Protein AF-A0A519YRJ9-F1 (afdb_monomer_lite)

Structure (mmCIF, N/CA/C/O backbone):
data_AF-A0A519YRJ9-F1
#
_entry.id   AF-A0A519YRJ9-F1
#
loop_
_atom_site.group_PDB
_atom_site.id
_atom_site.type_symbol
_atom_site.label_atom_id
_atom_site.label_alt_id
_atom_site.label_comp_id
_atom_site.label_asym_id
_atom_site.label_entity_id
_atom_site.label_seq_id
_atom_site.pdbx_PDB_ins_code
_atom_site.Cartn_x
_atom_site.Cartn_y
_atom_site.Cartn_z
_atom_site.occupancy
_atom_site.B_iso_or_equiv
_atom_site.auth_seq_id
_atom_site.auth_comp_id
_atom_site.auth_asym_id
_atom_site.auth_atom_id
_atom_site.pdbx_PDB_model_num
ATOM 1 N N . TYR A 1 1 ? -10.092 -14.214 -13.959 1.00 90.62 1 TYR A N 1
ATOM 2 C CA . TYR A 1 1 ? -10.518 -15.414 -13.212 1.00 90.62 1 TYR A CA 1
ATOM 3 C C . TYR A 1 1 ? -11.179 -14.971 -11.915 1.00 90.62 1 TYR A C 1
ATOM 5 O O . TYR A 1 1 ? -10.505 -14.400 -11.072 1.00 90.62 1 TYR A O 1
ATOM 13 N N . ALA A 1 2 ? -12.487 -15.178 -11.768 1.00 90.88 2 ALA A N 1
ATOM 14 C CA . ALA A 1 2 ? -13.254 -14.738 -10.599 1.00 90.88 2 ALA A CA 1
ATOM 15 C C . ALA A 1 2 ? -14.173 -15.881 -10.131 1.00 90.88 2 ALA A C 1
ATOM 17 O O . ALA A 1 2 ? -15.334 -15.942 -10.533 1.00 90.88 2 ALA A O 1
ATOM 18 N N . PRO A 1 3 ? -13.647 -16.862 -9.378 1.00 90.44 3 PRO A N 1
ATOM 19 C CA . PRO A 1 3 ? -14.440 -17.999 -8.931 1.00 90.44 3 PRO A CA 1
ATOM 20 C C . PRO A 1 3 ? -15.472 -17.560 -7.889 1.00 90.44 3 PRO A C 1
ATOM 22 O O . PRO A 1 3 ? -15.228 -16.639 -7.110 1.00 90.44 3 PRO A O 1
ATOM 25 N N . GLN A 1 4 ? -16.600 -18.272 -7.819 1.00 87.94 4 GLN A N 1
ATOM 26 C CA . GLN A 1 4 ? -17.520 -18.117 -6.694 1.00 87.94 4 GLN A CA 1
ATOM 27 C C . GLN A 1 4 ? -16.794 -18.429 -5.381 1.00 87.94 4 GLN A C 1
ATOM 29 O O . GLN A 1 4 ? -16.081 -19.435 -5.264 1.00 87.94 4 GLN A O 1
ATOM 34 N N . GLN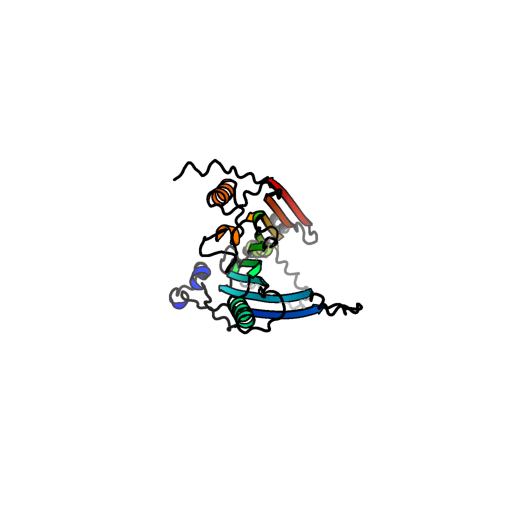 A 1 5 ? -16.974 -17.549 -4.400 1.00 85.50 5 GLN A N 1
ATOM 35 C CA . GLN A 1 5 ? -16.335 -17.662 -3.097 1.00 85.50 5 GLN A CA 1
ATOM 36 C C . GLN A 1 5 ? -16.894 -18.871 -2.352 1.00 85.50 5 GLN A C 1
ATOM 38 O O . GLN A 1 5 ? -18.107 -19.028 -2.218 1.00 85.50 5 GLN A O 1
ATOM 43 N N . ARG A 1 6 ? -16.006 -19.727 -1.840 1.00 86.25 6 ARG A N 1
ATOM 44 C CA . ARG A 1 6 ? -16.391 -20.870 -1.011 1.00 86.25 6 ARG A CA 1
ATOM 45 C C . ARG A 1 6 ? -15.603 -20.834 0.286 1.00 86.25 6 ARG A C 1
ATOM 47 O O . ARG A 1 6 ? -14.404 -21.097 0.298 1.00 86.25 6 ARG A O 1
ATOM 54 N N . PHE A 1 7 ? -16.303 -20.535 1.372 1.00 89.44 7 PHE A N 1
ATOM 55 C CA . PHE A 1 7 ? -15.742 -20.543 2.716 1.00 89.44 7 PHE A CA 1
ATOM 56 C C . PHE A 1 7 ? -15.845 -21.947 3.313 1.00 89.44 7 PHE A C 1
ATOM 58 O O . PHE A 1 7 ? -16.924 -22.540 3.337 1.00 89.44 7 PHE A O 1
ATOM 65 N N . ILE A 1 8 ? -14.721 -22.477 3.784 1.00 89.50 8 ILE A N 1
ATOM 66 C CA . ILE A 1 8 ? -14.645 -23.747 4.504 1.00 89.50 8 ILE A CA 1
ATOM 67 C C . ILE A 1 8 ? -14.646 -23.432 6.001 1.00 89.50 8 ILE A C 1
ATOM 69 O O . ILE A 1 8 ? -13.879 -22.583 6.451 1.00 89.50 8 ILE A O 1
ATOM 73 N N . GLU A 1 9 ? -15.504 -24.113 6.761 1.00 89.88 9 GLU A N 1
ATOM 74 C CA . GLU A 1 9 ? -15.657 -23.969 8.218 1.00 89.88 9 GLU A CA 1
ATOM 75 C C . GLU A 1 9 ? -15.175 -25.262 8.915 1.00 89.88 9 GLU A C 1
ATOM 77 O O . GLU A 1 9 ? -15.996 -26.102 9.290 1.00 89.88 9 GLU A O 1
ATOM 82 N N . PRO A 1 10 ? -13.852 -25.484 9.057 1.00 82.94 10 PRO A N 1
ATOM 83 C CA . PRO A 1 10 ? -13.303 -26.782 9.472 1.00 82.94 10 PRO A CA 1
ATOM 84 C C . PRO A 1 10 ? -13.668 -27.170 10.913 1.00 82.94 10 PRO A C 1
ATOM 86 O O . PRO A 1 10 ? -13.818 -28.348 11.226 1.00 82.94 10 PRO A O 1
ATOM 89 N N . LEU A 1 11 ? -13.845 -26.185 11.797 1.00 84.81 11 LEU A N 1
ATOM 90 C CA . LEU A 1 11 ? -14.057 -26.408 13.232 1.00 84.81 11 LEU A CA 1
ATOM 91 C C . LEU A 1 11 ? -15.532 -26.610 13.610 1.00 84.81 11 LEU A C 1
ATOM 93 O O . LEU A 1 11 ? -15.830 -27.039 14.727 1.00 84.81 11 LEU A O 1
ATOM 97 N N . LYS A 1 12 ? -16.459 -26.376 12.676 1.00 80.81 12 LYS A N 1
ATOM 98 C CA . LYS A 1 12 ? -17.904 -26.463 12.923 1.00 80.81 12 LYS A CA 1
ATOM 99 C C . LYS A 1 12 ? -18.391 -27.882 13.212 1.00 80.81 12 LYS A C 1
ATOM 101 O O . LYS A 1 12 ? -19.325 -28.053 13.986 1.00 80.81 12 LYS A O 1
ATOM 106 N N . GLY A 1 13 ? -17.756 -28.892 12.614 1.00 77.00 13 GLY A N 1
ATOM 107 C CA . GLY A 1 13 ? -18.059 -30.304 12.878 1.00 77.00 13 GLY A CA 1
ATOM 108 C C . GLY A 1 13 ? -17.406 -30.855 14.152 1.00 77.00 13 GLY A C 1
ATOM 109 O O . GLY A 1 13 ? -17.920 -31.803 14.742 1.00 77.00 13 GLY A O 1
ATOM 110 N N . LEU A 1 14 ? -16.295 -30.253 14.593 1.00 81.06 14 LEU A N 1
ATOM 111 C CA . LEU A 1 14 ? -15.503 -30.712 15.741 1.00 81.06 14 LEU A CA 1
ATOM 112 C C . LEU A 1 14 ? -16.020 -30.136 17.066 1.00 81.06 14 LEU A C 1
ATOM 114 O O . LEU A 1 14 ? -16.094 -30.841 18.071 1.00 81.06 14 LEU A O 1
ATOM 118 N N . ILE A 1 15 ? -16.431 -28.866 17.073 1.00 79.06 15 ILE A N 1
ATOM 119 C CA . ILE A 1 15 ? -16.939 -28.192 18.271 1.00 79.06 15 ILE A CA 1
ATOM 120 C C . ILE A 1 15 ? -18.470 -28.281 18.284 1.00 79.06 15 ILE A C 1
ATOM 122 O O . ILE A 1 15 ? -19.169 -27.421 17.752 1.00 79.06 15 ILE A O 1
ATOM 126 N N . LYS A 1 16 ? -19.002 -29.322 18.938 1.00 78.12 16 LYS A N 1
ATOM 127 C CA . LYS A 1 16 ? -20.456 -29.549 19.093 1.00 78.12 16 LYS A CA 1
ATOM 128 C C . LYS A 1 16 ? -21.137 -28.578 20.069 1.00 78.12 16 LYS A C 1
ATOM 130 O O . LYS A 1 16 ? -22.365 -28.503 20.113 1.00 78.12 16 LYS A O 1
ATOM 135 N N . SER A 1 17 ? -20.359 -27.844 20.867 1.00 77.50 17 SER A N 1
ATOM 136 C CA . SER A 1 17 ? -20.896 -26.894 21.842 1.00 77.50 17 SER A CA 1
ATOM 137 C C . SER A 1 17 ? -21.550 -25.697 21.147 1.00 77.50 17 SER A C 1
ATOM 139 O O . SER A 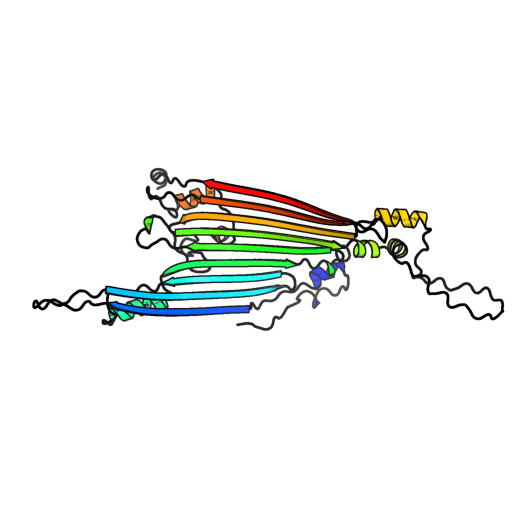1 17 ? -20.949 -25.021 20.306 1.00 77.50 17 SER A O 1
ATOM 141 N N . LYS A 1 18 ? -22.796 -25.404 21.535 1.00 79.06 18 LYS A N 1
ATOM 142 C CA . LYS A 1 18 ? -23.556 -24.235 21.067 1.00 79.06 18 LYS A CA 1
ATOM 143 C C . LYS A 1 18 ? -23.202 -22.945 21.819 1.00 79.06 18 LYS A C 1
ATOM 145 O O . LYS A 1 18 ? -23.786 -21.910 21.517 1.00 79.06 18 LYS A O 1
ATOM 150 N N . SER A 1 19 ? -22.252 -22.996 22.760 1.00 83.50 19 SER A N 1
ATOM 151 C CA . SER A 1 19 ? -21.870 -21.847 23.586 1.00 83.50 19 SER A CA 1
ATOM 152 C C . SER A 1 19 ? -21.474 -20.636 22.725 1.00 83.50 19 SER A C 1
ATOM 154 O O . SER A 1 19 ? -20.599 -20.774 21.863 1.00 83.50 19 SER A O 1
ATOM 156 N N . PRO A 1 20 ? -22.059 -19.446 22.967 1.00 78.62 20 PRO A N 1
ATOM 157 C CA . PRO A 1 20 ? -21.686 -18.212 22.276 1.00 78.62 20 PRO A CA 1
ATOM 158 C C . PRO A 1 20 ? -20.195 -17.868 22.405 1.00 78.62 20 PRO A C 1
ATOM 160 O O . PRO A 1 20 ? -19.598 -17.343 21.474 1.00 78.62 20 PRO A O 1
ATOM 163 N N . TRP A 1 21 ? -19.558 -18.243 23.518 1.00 78.88 21 TRP A N 1
ATOM 164 C CA . TRP A 1 21 ? -18.132 -18.001 23.771 1.00 78.88 21 TRP A CA 1
ATOM 165 C C . TRP A 1 21 ? -17.200 -18.764 22.828 1.00 78.88 21 TRP A C 1
ATOM 167 O O . TRP A 1 21 ? -16.088 -18.322 22.557 1.00 78.88 21 TRP A O 1
ATOM 177 N N . LEU A 1 22 ? -17.662 -19.896 22.297 1.00 83.00 22 LEU A N 1
ATOM 178 C CA . LEU A 1 22 ? -16.908 -20.702 21.340 1.00 83.00 22 LEU A CA 1
ATOM 179 C C . LEU A 1 22 ? -17.254 -20.352 19.888 1.00 83.00 22 LEU A C 1
ATOM 181 O O . LEU A 1 22 ? -16.650 -20.916 18.979 1.00 83.00 22 LEU A O 1
ATOM 185 N N . ALA A 1 23 ? -18.186 -19.422 19.644 1.00 82.06 23 ALA A N 1
ATOM 186 C CA . ALA A 1 23 ? -18.651 -19.089 18.298 1.00 82.06 23 ALA A CA 1
ATOM 187 C C . ALA A 1 23 ? -17.537 -18.512 17.410 1.00 82.06 23 ALA A C 1
ATOM 189 O O . ALA A 1 23 ? -17.495 -18.800 16.217 1.00 82.06 23 ALA A O 1
ATOM 190 N N . LEU A 1 24 ? -16.596 -17.745 17.973 1.00 82.44 24 LEU A N 1
ATOM 191 C CA . LEU A 1 24 ? -15.477 -17.185 17.205 1.00 82.44 24 LEU A CA 1
ATOM 192 C C . LEU A 1 24 ? -14.575 -18.284 16.628 1.00 82.44 24 LEU A C 1
ATOM 194 O O . LEU A 1 24 ? -14.228 -18.231 15.450 1.00 82.44 24 LEU A O 1
ATOM 198 N N . VAL A 1 25 ? -14.240 -19.285 17.445 1.00 83.75 25 VAL A N 1
ATOM 199 C CA . VAL A 1 25 ? -13.363 -20.398 17.054 1.00 83.75 25 VAL A CA 1
ATOM 200 C C . VAL A 1 25 ? -14.128 -21.425 16.217 1.00 83.75 25 VAL A C 1
ATOM 202 O O . VAL A 1 25 ? -13.660 -21.826 15.158 1.00 83.75 25 VAL A O 1
ATOM 205 N N . ARG A 1 26 ? -15.338 -21.813 16.637 1.00 83.50 26 ARG A N 1
ATOM 206 C CA . ARG A 1 26 ? -16.190 -22.775 15.916 1.00 83.50 26 ARG A CA 1
ATOM 207 C C . ARG A 1 26 ? -16.533 -22.298 14.508 1.00 83.50 26 ARG A C 1
ATOM 209 O O . ARG A 1 26 ? -16.473 -23.087 13.569 1.00 83.50 26 ARG A O 1
ATOM 216 N N . ASP A 1 27 ? -16.860 -21.016 14.364 1.00 84.31 27 ASP A N 1
ATOM 217 C CA . ASP A 1 27 ? -17.286 -20.420 13.096 1.00 84.31 27 ASP A CA 1
ATOM 218 C C . ASP A 1 27 ? -16.111 -19.727 12.375 1.00 84.31 27 ASP A C 1
ATOM 220 O O . ASP A 1 27 ? -16.310 -18.798 11.572 1.00 84.31 27 ASP A O 1
ATOM 224 N N . PHE A 1 28 ? -14.879 -20.149 12.689 1.00 89.00 28 PHE A N 1
ATOM 225 C CA . PHE A 1 28 ? -13.704 -19.819 11.901 1.00 89.00 28 PHE A CA 1
ATOM 226 C C . PHE A 1 28 ? -13.911 -20.327 10.479 1.00 89.00 28 PHE A C 1
ATOM 228 O O . PHE A 1 28 ? -14.370 -21.446 10.244 1.00 89.00 28 PHE A O 1
ATOM 235 N N . ASN A 1 29 ? -13.592 -19.470 9.524 1.00 91.06 29 ASN A N 1
ATOM 236 C CA . ASN A 1 29 ? -13.813 -19.727 8.120 1.00 91.06 29 ASN A CA 1
ATOM 237 C C . ASN A 1 29 ? -12.598 -19.254 7.341 1.00 91.06 29 ASN A C 1
ATOM 239 O O . ASN A 1 29 ? -11.995 -18.244 7.697 1.00 91.06 29 ASN A O 1
ATOM 243 N N . PHE A 1 30 ? -12.271 -19.972 6.275 1.00 93.06 30 PHE A N 1
ATOM 244 C CA . PHE A 1 30 ? -11.247 -19.542 5.338 1.00 93.06 30 PHE A CA 1
ATOM 245 C C . PHE A 1 30 ? -11.684 -19.837 3.902 1.00 93.06 30 PHE A C 1
ATOM 247 O O . PHE A 1 30 ? -12.422 -20.792 3.647 1.00 93.06 30 PHE A O 1
ATOM 254 N N . ASN A 1 31 ? -11.236 -19.014 2.966 1.00 92.88 31 ASN A N 1
ATOM 255 C CA . ASN A 1 31 ? -11.426 -19.204 1.536 1.00 92.88 31 ASN A CA 1
ATOM 256 C C . ASN A 1 31 ? -10.056 -19.296 0.856 1.00 92.88 31 ASN A C 1
ATOM 258 O O . ASN A 1 31 ? -9.184 -18.457 1.065 1.00 92.88 31 ASN A O 1
ATOM 262 N N . TYR A 1 32 ? -9.881 -20.311 0.015 1.00 89.75 32 TYR A N 1
ATOM 263 C CA . TYR A 1 32 ? -8.631 -20.593 -0.696 1.00 89.75 32 TYR A CA 1
ATOM 264 C C . TYR A 1 32 ? -8.607 -20.055 -2.130 1.00 89.75 32 TYR A C 1
ATOM 266 O O . TYR A 1 32 ? -7.588 -20.168 -2.806 1.00 89.75 32 TYR A O 1
ATOM 274 N N . LYS A 1 33 ? -9.731 -19.530 -2.632 1.00 92.94 33 LYS A N 1
ATOM 275 C CA . LYS A 1 33 ? -9.864 -19.094 -4.022 1.00 92.94 33 LYS A CA 1
ATOM 276 C C . LYS A 1 33 ? -9.785 -17.567 -4.124 1.00 92.94 33 LYS A C 1
ATOM 278 O O . LYS A 1 33 ? -10.776 -16.904 -3.801 1.00 92.94 33 LYS A O 1
ATOM 283 N N . PRO A 1 34 ? -8.662 -17.000 -4.601 1.00 94.25 34 PRO A N 1
ATOM 284 C CA . PRO A 1 34 ? -8.595 -15.585 -4.934 1.00 94.25 34 PRO A CA 1
ATOM 285 C C . PRO A 1 34 ? -9.294 -15.304 -6.271 1.00 94.25 34 PRO A C 1
ATOM 287 O O . PRO A 1 34 ? -9.342 -16.149 -7.171 1.00 94.25 34 PRO A O 1
ATOM 290 N N . SER A 1 35 ? -9.797 -14.083 -6.412 1.00 95.38 35 SER A N 1
ATOM 291 C CA . SER A 1 35 ? -10.165 -13.488 -7.692 1.00 95.38 35 SER A CA 1
ATOM 292 C C . SER A 1 35 ? -8.941 -12.776 -8.260 1.00 95.38 35 SER A C 1
ATOM 294 O O . SER A 1 35 ? -8.326 -11.969 -7.569 1.00 95.38 35 SER A O 1
ATOM 296 N N . VAL A 1 36 ? -8.562 -13.085 -9.498 1.00 96.19 36 VAL A N 1
ATOM 297 C CA . VAL A 1 36 ? -7.374 -12.530 -10.161 1.00 96.19 36 VAL A CA 1
ATOM 298 C C . VAL A 1 36 ? -7.734 -12.067 -11.567 1.00 96.19 36 VAL A C 1
ATOM 300 O O . VAL A 1 36 ? -8.349 -12.800 -12.348 1.00 96.19 36 VAL A O 1
ATOM 303 N N . SER A 1 37 ? -7.309 -10.861 -11.912 1.00 96.44 37 SER A N 1
ATOM 304 C CA . SER A 1 37 ? -7.414 -10.264 -13.235 1.00 96.44 37 SER A CA 1
ATOM 305 C C . SER A 1 37 ? -6.034 -9.825 -13.712 1.00 96.44 37 SER A C 1
ATOM 307 O O . SER A 1 37 ? -5.263 -9.231 -12.957 1.00 96.44 37 SER A O 1
ATOM 309 N N . LEU A 1 38 ? -5.734 -10.132 -14.970 1.00 95.88 38 LEU A N 1
ATOM 310 C CA . LEU A 1 38 ? -4.537 -9.693 -15.671 1.00 95.88 38 LEU A CA 1
ATOM 311 C C . LEU A 1 38 ? -4.988 -9.010 -16.957 1.00 95.88 38 LEU A C 1
ATOM 313 O O . LEU A 1 38 ? -5.689 -9.622 -17.762 1.00 95.88 38 LEU A O 1
ATOM 317 N N . LYS A 1 39 ? -4.551 -7.771 -17.160 1.00 95.94 39 LYS A N 1
ATOM 318 C CA . LYS A 1 39 ? -4.713 -7.042 -18.418 1.00 95.94 39 LYS A CA 1
ATOM 319 C C . LYS A 1 39 ? -3.335 -6.669 -18.949 1.00 95.94 39 LYS A C 1
ATOM 321 O O . LYS A 1 39 ? -2.474 -6.236 -18.187 1.00 95.94 39 LYS A O 1
ATOM 326 N N . ALA A 1 40 ? -3.132 -6.856 -20.243 1.00 96.19 40 ALA A N 1
ATOM 327 C CA . ALA A 1 40 ? -1.875 -6.611 -20.929 1.00 96.19 40 ALA A CA 1
ATOM 328 C C . ALA A 1 40 ? -2.162 -5.774 -22.177 1.00 96.19 40 ALA A C 1
ATOM 330 O O . ALA A 1 40 ? -2.755 -6.280 -23.126 1.00 96.19 40 ALA A O 1
ATOM 331 N N . ASP A 1 41 ? -1.737 -4.515 -22.159 1.00 96.81 41 ASP A N 1
ATOM 332 C CA . ASP A 1 41 ? -1.930 -3.573 -23.254 1.00 96.81 41 ASP A CA 1
ATOM 333 C C . ASP A 1 41 ? -0.593 -3.358 -23.968 1.00 96.81 41 ASP A C 1
ATOM 335 O O . ASP A 1 41 ? 0.413 -2.978 -23.366 1.00 96.81 41 ASP A O 1
ATOM 339 N N . VAL A 1 42 ? -0.575 -3.631 -25.270 1.00 96.62 42 VAL A N 1
ATOM 340 C CA . VAL A 1 42 ? 0.609 -3.477 -26.117 1.00 96.62 42 VAL A CA 1
ATOM 341 C C . VAL A 1 42 ? 0.304 -2.420 -27.163 1.00 96.62 42 VAL A C 1
ATOM 343 O O . VAL A 1 42 ? -0.595 -2.594 -27.982 1.00 96.62 42 VAL A O 1
ATOM 346 N N . PHE A 1 43 ? 1.071 -1.334 -27.154 1.00 96.69 43 PHE A N 1
ATOM 347 C CA . PHE A 1 43 ? 0.907 -0.232 -28.096 1.00 96.69 43 PHE A CA 1
ATOM 348 C C . PHE A 1 43 ? 2.207 0.012 -28.847 1.00 96.69 43 PHE A C 1
ATOM 350 O O . PHE A 1 43 ? 3.256 0.195 -28.231 1.00 96.69 43 PHE A O 1
ATOM 357 N N . ARG A 1 44 ? 2.143 0.043 -30.179 1.00 94.88 44 ARG A N 1
ATOM 358 C CA . ARG A 1 44 ? 3.294 0.339 -31.033 1.00 94.88 44 ARG A CA 1
ATOM 359 C C . ARG A 1 44 ? 2.936 1.385 -32.081 1.00 94.88 44 ARG A C 1
ATOM 361 O O . ARG A 1 44 ? 2.043 1.165 -32.890 1.00 94.88 44 ARG A O 1
ATOM 368 N N . GLN A 1 45 ? 3.706 2.463 -32.121 1.00 94.88 45 GLN A N 1
ATOM 369 C CA . GLN A 1 45 ? 3.649 3.530 -33.111 1.00 94.88 45 GLN A CA 1
ATOM 370 C C . GLN A 1 45 ? 5.046 3.761 -33.691 1.00 94.88 45 GLN A C 1
ATOM 372 O O . GLN A 1 45 ? 6.045 3.805 -32.970 1.00 94.88 45 GLN A O 1
ATOM 377 N N . PHE A 1 46 ? 5.099 3.922 -35.011 1.00 94.50 46 PHE A N 1
ATOM 378 C CA . PHE A 1 46 ? 6.317 4.200 -35.761 1.00 94.50 46 PHE A CA 1
ATOM 379 C C . PHE A 1 46 ? 6.067 5.370 -36.713 1.00 94.50 46 PHE A C 1
ATOM 381 O O . PHE A 1 46 ? 5.200 5.289 -37.580 1.00 94.50 46 PHE A O 1
ATOM 388 N N . GLY A 1 47 ? 6.848 6.432 -36.555 1.00 93.56 47 GLY A N 1
ATOM 389 C CA . GLY A 1 47 ? 6.941 7.560 -37.469 1.00 93.56 47 GLY A CA 1
ATOM 390 C C . GLY A 1 47 ? 8.334 7.630 -38.090 1.00 93.56 47 GLY A C 1
ATOM 391 O O . GLY A 1 47 ? 9.341 7.365 -37.430 1.00 93.56 47 GLY A O 1
ATOM 392 N N . SER A 1 48 ? 8.402 7.996 -39.367 1.00 93.12 48 SER A N 1
ATOM 393 C CA . SER A 1 48 ? 9.660 8.300 -40.052 1.00 93.12 48 SER A CA 1
ATOM 394 C C . SER A 1 48 ? 9.518 9.601 -40.820 1.00 93.12 48 SER A C 1
ATOM 396 O O . SER A 1 48 ? 8.590 9.730 -41.621 1.00 93.12 48 SER A O 1
ATOM 398 N N . LEU A 1 49 ? 10.454 10.522 -40.623 1.00 92.38 49 LEU A N 1
ATOM 399 C CA . LEU A 1 49 ? 10.533 11.769 -41.367 1.00 92.38 49 LEU A CA 1
ATOM 400 C C . LEU A 1 49 ? 11.818 11.765 -42.193 1.00 92.38 49 LEU A C 1
ATOM 402 O O . LEU A 1 49 ? 12.909 11.508 -41.687 1.00 92.38 49 LEU A O 1
ATOM 406 N N . ARG A 1 50 ? 11.685 12.059 -43.485 1.00 89.38 50 ARG A N 1
ATOM 407 C CA . ARG A 1 50 ? 12.820 12.265 -44.381 1.00 89.38 50 ARG A CA 1
ATOM 408 C C . ARG A 1 50 ? 12.582 13.528 -45.182 1.00 89.38 50 ARG A C 1
ATOM 410 O O . ARG A 1 50 ? 11.648 13.579 -45.980 1.00 89.38 50 ARG A O 1
ATOM 417 N N . ASN A 1 51 ? 13.441 14.521 -44.993 1.00 89.12 51 ASN A N 1
ATOM 418 C CA . ASN A 1 51 ? 13.373 15.741 -45.785 1.00 89.12 51 ASN A CA 1
ATOM 419 C C . ASN A 1 51 ? 13.750 15.439 -47.239 1.00 89.12 51 ASN A C 1
ATOM 421 O O . ASN A 1 51 ? 14.649 14.640 -47.517 1.00 89.12 51 ASN A O 1
ATOM 425 N N . ARG A 1 52 ? 13.043 16.073 -48.176 1.00 86.50 52 ARG A N 1
ATOM 426 C CA . ARG A 1 52 ? 13.361 15.978 -49.600 1.00 86.50 52 ARG A CA 1
ATOM 427 C C . ARG A 1 52 ? 14.639 16.769 -49.873 1.00 86.50 52 ARG A C 1
ATOM 429 O O . ARG A 1 52 ? 14.738 17.924 -49.470 1.00 86.50 52 ARG A O 1
ATOM 436 N N . ASN A 1 53 ? 15.592 16.157 -50.571 1.00 84.19 53 ASN A N 1
ATOM 437 C CA . ASN A 1 53 ? 16.766 16.873 -51.058 1.00 84.19 53 ASN A CA 1
ATOM 438 C C . ASN A 1 53 ? 16.343 17.789 -52.219 1.00 84.19 53 ASN A C 1
ATOM 440 O O . ASN A 1 53 ? 15.651 17.336 -53.128 1.00 84.19 53 ASN A O 1
ATOM 444 N N . VAL A 1 54 ? 16.718 19.065 -52.150 1.00 85.38 54 VAL A N 1
ATOM 445 C CA . VAL A 1 54 ? 16.420 20.094 -53.164 1.00 85.38 54 VAL A CA 1
ATOM 446 C C . VAL A 1 54 ? 17.666 20.531 -53.948 1.00 85.38 54 VAL A C 1
ATOM 448 O O . VAL A 1 54 ? 17.580 21.446 -54.755 1.00 85.38 54 VAL A O 1
ATOM 451 N N . SER A 1 55 ? 18.818 19.901 -53.706 1.00 82.38 55 SER A N 1
ATOM 452 C CA . SER A 1 55 ? 20.074 20.149 -54.420 1.00 82.38 55 SER A CA 1
ATOM 453 C C . SER A 1 55 ? 20.273 19.150 -55.568 1.00 82.38 55 SER A C 1
ATOM 455 O O . SER A 1 55 ? 19.824 18.007 -55.477 1.00 82.38 55 SER A O 1
ATOM 457 N N . ASP A 1 56 ? 21.014 19.553 -56.606 1.00 79.38 56 ASP A N 1
ATOM 458 C CA . ASP A 1 56 ? 21.422 18.692 -57.731 1.00 79.38 56 ASP A CA 1
ATOM 459 C C . ASP A 1 56 ? 22.416 17.586 -57.332 1.00 79.38 56 ASP A C 1
ATOM 461 O O . ASP A 1 56 ? 22.643 16.626 -58.074 1.00 79.38 56 ASP A O 1
ATOM 465 N N . VAL A 1 57 ? 22.997 17.669 -56.130 1.00 81.81 57 VAL A N 1
ATOM 466 C CA . VAL A 1 57 ? 23.842 16.602 -55.589 1.00 81.81 57 VAL A CA 1
ATOM 467 C C . VAL A 1 57 ? 22.962 15.432 -55.151 1.00 81.81 57 VAL A C 1
ATOM 469 O O . VAL A 1 57 ? 22.127 15.568 -54.253 1.00 81.81 57 VAL A O 1
ATOM 472 N N . LYS A 1 58 ? 23.192 14.244 -55.730 1.00 77.75 58 LYS A N 1
ATOM 473 C CA . LYS A 1 58 ? 22.511 12.981 -55.380 1.00 77.75 58 LYS A CA 1
ATOM 474 C C . LYS A 1 58 ? 22.918 12.471 -53.988 1.00 77.75 58 LYS A C 1
ATOM 476 O O . LYS A 1 58 ? 23.559 11.434 -53.851 1.00 77.75 58 LYS A O 1
ATOM 481 N N . PHE A 1 59 ? 22.520 13.187 -52.942 1.00 81.00 59 PHE A N 1
ATOM 482 C CA . PHE A 1 59 ? 22.694 12.795 -51.548 1.00 81.00 59 PHE A CA 1
ATOM 483 C C . PHE A 1 59 ? 21.354 12.378 -50.929 1.00 81.00 59 PHE A C 1
ATOM 485 O O . PHE A 1 59 ? 20.329 13.039 -51.122 1.00 81.00 59 PHE A O 1
ATOM 492 N N . LYS A 1 60 ? 21.349 11.273 -50.174 1.00 79.50 60 LYS A N 1
ATOM 493 C CA . LYS A 1 60 ? 20.181 10.828 -49.402 1.00 79.50 60 LYS A CA 1
ATOM 494 C C . LYS A 1 60 ? 20.264 11.426 -48.001 1.00 79.50 60 LYS A C 1
ATOM 496 O O . LYS A 1 60 ? 21.094 11.001 -47.204 1.00 79.50 60 LYS A O 1
ATOM 501 N N . LEU A 1 61 ? 19.391 12.389 -47.710 1.00 85.50 61 LEU A N 1
ATOM 502 C CA . LEU A 1 61 ? 19.251 12.950 -46.365 1.00 85.50 61 LEU A CA 1
ATOM 503 C C . LEU A 1 61 ? 18.901 11.841 -45.355 1.00 85.50 61 LEU A C 1
ATOM 505 O O . LEU A 1 61 ? 18.101 10.955 -45.688 1.00 85.50 61 LEU A O 1
ATOM 509 N N . PRO A 1 62 ? 19.482 11.874 -44.141 1.00 88.31 62 PRO A N 1
ATOM 510 C CA . PRO A 1 62 ? 19.198 10.876 -43.120 1.00 88.31 62 PRO A CA 1
ATOM 511 C C . PRO A 1 62 ? 17.723 10.927 -42.706 1.00 88.31 62 PRO A C 1
ATOM 513 O O . PRO A 1 62 ? 17.126 11.998 -42.590 1.00 88.31 62 PRO A O 1
ATOM 516 N N . GLU A 1 63 ? 17.135 9.753 -42.480 1.00 90.44 63 GLU A N 1
ATOM 517 C CA . GLU A 1 63 ? 15.798 9.635 -41.894 1.00 90.44 63 GLU A CA 1
ATOM 518 C C . GLU A 1 63 ? 15.880 9.844 -40.382 1.00 90.44 63 GLU A C 1
ATOM 520 O O . GLU A 1 63 ? 16.754 9.281 -39.717 1.00 90.44 63 GLU A O 1
ATOM 525 N N . THR A 1 64 ? 14.940 10.603 -39.828 1.00 92.94 64 THR A N 1
ATOM 526 C CA . THR A 1 64 ? 14.686 10.633 -38.388 1.00 92.94 64 THR A CA 1
ATOM 527 C C . THR A 1 64 ? 13.501 9.729 -38.067 1.00 92.94 64 THR A C 1
ATOM 529 O O . THR A 1 64 ? 12.577 9.562 -38.869 1.00 92.94 64 THR A O 1
ATOM 532 N N . PHE A 1 65 ? 13.546 9.094 -36.898 1.00 93.25 65 PHE A N 1
ATOM 533 C CA . PHE A 1 65 ? 12.556 8.105 -36.485 1.00 93.25 65 PHE A CA 1
ATOM 534 C C . PHE A 1 65 ? 11.956 8.497 -35.147 1.00 93.25 65 PHE A C 1
ATOM 536 O O . PHE A 1 65 ? 12.690 8.821 -34.215 1.00 93.25 65 PHE A O 1
ATOM 543 N N . ASP A 1 66 ? 10.639 8.375 -35.051 1.00 92.81 66 ASP A N 1
ATOM 544 C CA . ASP A 1 66 ? 9.898 8.488 -33.806 1.00 92.81 66 ASP A CA 1
ATOM 545 C C . ASP A 1 66 ? 9.233 7.144 -33.501 1.00 92.81 66 ASP A C 1
ATOM 547 O O . ASP A 1 66 ? 8.524 6.577 -34.336 1.00 92.81 66 ASP A O 1
ATOM 551 N N . LYS A 1 67 ? 9.539 6.570 -32.339 1.00 93.69 67 LYS A N 1
ATOM 552 C CA . LYS A 1 67 ? 9.164 5.193 -32.003 1.00 93.69 67 LYS A CA 1
ATOM 553 C C . LYS A 1 67 ? 8.628 5.100 -30.590 1.00 93.69 67 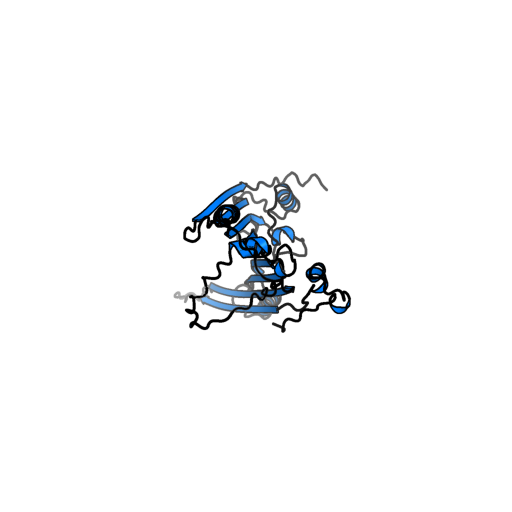LYS A C 1
ATOM 555 O O . LYS A 1 67 ? 9.376 5.245 -29.615 1.00 93.69 67 LYS A O 1
ATOM 560 N N . PHE A 1 68 ? 7.363 4.724 -30.484 1.00 94.38 68 PHE A N 1
ATOM 561 C CA . PHE A 1 68 ? 6.719 4.416 -29.218 1.00 94.38 68 PHE A CA 1
ATOM 562 C C . PHE A 1 68 ? 6.314 2.956 -29.221 1.00 94.38 68 PHE A C 1
ATOM 564 O O . PHE A 1 68 ? 5.491 2.543 -30.026 1.00 94.38 68 PHE A O 1
ATOM 571 N N . PHE A 1 69 ? 6.902 2.164 -28.332 1.00 96.62 69 PHE A N 1
ATOM 572 C CA . PHE A 1 69 ? 6.525 0.771 -28.161 1.00 96.62 69 PHE A CA 1
ATOM 573 C C . PHE A 1 69 ? 6.377 0.488 -26.670 1.00 96.62 69 PHE A C 1
ATOM 575 O O . PHE A 1 69 ? 7.363 0.269 -25.963 1.00 96.62 69 PHE A O 1
ATOM 582 N N . TYR A 1 70 ? 5.140 0.561 -26.195 1.00 96.38 70 TYR A N 1
ATOM 583 C CA . TYR A 1 70 ? 4.764 0.377 -24.802 1.00 96.38 70 TYR A CA 1
ATOM 584 C C . TYR A 1 70 ? 4.176 -1.011 -24.572 1.00 96.38 70 TYR A C 1
ATOM 586 O O . TYR A 1 70 ? 3.520 -1.585 -25.446 1.00 96.38 70 TYR A O 1
ATOM 594 N N . PHE A 1 71 ? 4.425 -1.534 -23.379 1.00 96.81 71 PHE A N 1
ATOM 595 C CA . PHE A 1 71 ? 3.813 -2.749 -22.878 1.00 96.81 71 PHE A CA 1
ATOM 596 C C . PHE A 1 71 ? 3.422 -2.540 -21.414 1.00 96.81 71 PHE A C 1
ATOM 598 O O . PHE A 1 71 ? 4.250 -2.661 -20.508 1.00 96.81 71 PHE A O 1
ATOM 605 N N . ASP A 1 72 ? 2.146 -2.237 -21.205 1.00 96.56 72 ASP A N 1
ATOM 606 C CA . ASP A 1 72 ? 1.569 -1.971 -19.895 1.00 96.56 72 ASP A CA 1
ATOM 607 C C . ASP A 1 72 ? 0.831 -3.204 -19.379 1.00 96.56 72 ASP A C 1
ATOM 609 O O . ASP A 1 72 ? 0.083 -3.867 -20.101 1.00 96.56 72 ASP A O 1
ATOM 613 N N . ARG A 1 73 ? 1.071 -3.554 -18.115 1.00 95.75 73 ARG A N 1
ATOM 614 C CA . ARG A 1 73 ? 0.488 -4.738 -17.473 1.00 95.75 73 ARG A CA 1
ATOM 615 C C . ARG A 1 73 ? -0.187 -4.336 -16.179 1.00 95.75 73 ARG A C 1
ATOM 617 O O . ARG A 1 73 ? 0.453 -3.747 -15.311 1.00 95.75 73 ARG A O 1
ATOM 624 N N . TYR A 1 74 ? -1.451 -4.704 -16.050 1.00 96.69 74 TYR A N 1
ATOM 625 C CA . TYR A 1 74 ? -2.280 -4.444 -14.884 1.00 96.69 74 TYR A CA 1
ATOM 626 C C . TYR A 1 74 ? -2.620 -5.771 -14.219 1.00 96.69 74 TYR A C 1
ATOM 628 O O . TYR A 1 74 ? -3.148 -6.682 -14.860 1.00 96.69 74 TYR A O 1
ATOM 636 N N . TYR A 1 75 ? -2.320 -5.868 -12.933 1.00 96.06 75 TYR A N 1
ATOM 637 C CA . TYR A 1 75 ? -2.583 -7.025 -12.095 1.00 96.06 75 TYR A CA 1
ATOM 638 C C . TYR A 1 75 ? -3.548 -6.598 -10.998 1.00 96.06 75 TYR A C 1
ATOM 640 O O . TYR A 1 75 ? -3.251 -5.680 -10.241 1.00 96.06 75 TYR A O 1
ATOM 648 N N . THR A 1 76 ? -4.676 -7.285 -10.881 1.00 96.81 76 THR A N 1
ATOM 649 C CA . THR A 1 76 ? -5.624 -7.085 -9.783 1.00 96.81 76 THR A CA 1
ATOM 650 C C . THR A 1 76 ? -5.893 -8.429 -9.142 1.00 96.81 76 THR A C 1
ATOM 652 O O . THR A 1 76 ? -6.284 -9.378 -9.816 1.00 96.81 76 THR A O 1
ATOM 655 N N . MET A 1 77 ? -5.697 -8.518 -7.837 1.00 96.62 77 MET A N 1
ATOM 656 C CA . MET A 1 77 ? -6.028 -9.678 -7.032 1.00 96.62 77 MET A CA 1
ATOM 657 C C . MET A 1 77 ? -6.892 -9.226 -5.865 1.00 96.62 77 MET A C 1
ATOM 659 O O . MET A 1 77 ? -6.508 -8.348 -5.105 1.00 96.62 77 MET A O 1
ATOM 663 N N . ARG A 1 78 ? -8.032 -9.879 -5.689 1.00 96.25 78 ARG A N 1
ATOM 664 C CA . ARG A 1 78 ? -8.854 -9.760 -4.493 1.00 96.25 78 ARG A CA 1
ATOM 665 C C . ARG A 1 78 ? -8.983 -11.124 -3.848 1.00 96.25 78 ARG A C 1
ATOM 667 O O . ARG A 1 78 ? -9.410 -12.084 -4.489 1.00 96.25 78 ARG A O 1
ATOM 674 N N . TRP A 1 79 ? -8.646 -11.205 -2.574 1.00 96.38 79 TRP A N 1
ATOM 675 C CA . TRP A 1 79 ? -8.726 -12.422 -1.795 1.00 96.38 79 TRP A CA 1
ATOM 676 C C . TRP A 1 79 ? -9.432 -12.155 -0.472 1.00 96.38 79 TRP A C 1
ATOM 678 O O . TRP A 1 79 ? -8.849 -11.663 0.491 1.00 96.38 79 TRP A O 1
ATOM 688 N N . ASP A 1 80 ? -10.704 -12.531 -0.410 1.00 95.69 80 ASP A N 1
ATOM 689 C CA . ASP A 1 80 ? -11.451 -12.581 0.843 1.00 95.69 80 ASP A CA 1
ATOM 690 C C . ASP A 1 80 ? -10.995 -13.825 1.624 1.00 95.69 80 ASP A C 1
ATOM 692 O O . ASP A 1 80 ? -11.606 -14.883 1.506 1.00 95.69 80 ASP A O 1
ATOM 696 N N . LEU A 1 81 ? -9.859 -13.726 2.330 1.00 94.06 81 LEU A N 1
ATOM 697 C CA . LEU A 1 81 ? -9.220 -14.805 3.102 1.00 94.06 81 LEU A CA 1
ATOM 698 C C . LEU A 1 81 ? -10.193 -15.438 4.099 1.00 94.06 81 LEU A C 1
ATOM 700 O O . LEU A 1 81 ? -10.243 -16.659 4.231 1.00 94.06 81 LEU A O 1
ATOM 704 N N . THR A 1 82 ? -10.981 -14.603 4.772 1.00 94.50 82 THR A N 1
ATOM 705 C CA . THR A 1 82 ? -12.094 -14.987 5.647 1.00 94.50 82 THR A CA 1
ATOM 706 C C . THR A 1 82 ? -13.246 -13.998 5.430 1.00 94.50 82 THR A C 1
ATOM 708 O O . THR A 1 82 ? -13.080 -12.968 4.782 1.00 94.50 82 THR A O 1
ATOM 711 N N . ARG A 1 83 ? -14.423 -14.249 6.011 1.00 91.94 83 ARG A N 1
ATOM 712 C CA . ARG A 1 83 ? -15.541 -13.284 6.014 1.00 91.94 83 ARG A CA 1
ATOM 713 C C . ARG A 1 83 ? -15.193 -11.956 6.701 1.00 91.94 83 ARG A C 1
ATOM 715 O O . ARG A 1 83 ? -15.904 -10.979 6.506 1.00 91.94 83 ARG A O 1
ATOM 722 N N . SER A 1 84 ? -14.157 -11.937 7.540 1.00 93.88 84 SER A N 1
ATOM 723 C CA . SER A 1 84 ? -13.701 -10.759 8.280 1.00 93.88 84 SER A CA 1
ATOM 724 C C . SER A 1 84 ? -12.367 -10.199 7.793 1.00 93.88 84 SER A C 1
ATOM 726 O O . SER A 1 84 ? -11.998 -9.126 8.253 1.00 93.88 84 SER A O 1
ATOM 728 N N . LEU A 1 85 ? -11.642 -10.891 6.909 1.00 95.94 85 LEU A N 1
ATOM 729 C CA . LEU A 1 85 ? -10.306 -10.518 6.450 1.00 95.94 85 LEU A CA 1
ATOM 730 C C . LEU A 1 85 ? -10.253 -10.532 4.923 1.00 95.94 85 LEU A C 1
ATOM 732 O O . LEU A 1 85 ? -10.374 -11.594 4.308 1.00 95.94 85 LEU A O 1
ATOM 736 N N . THR A 1 86 ? -10.021 -9.371 4.321 1.00 96.94 86 THR A N 1
ATOM 737 C CA . THR A 1 86 ? -9.920 -9.213 2.868 1.00 96.94 86 THR A CA 1
ATOM 738 C C . THR A 1 86 ? -8.567 -8.625 2.493 1.00 96.94 86 THR A C 1
ATOM 740 O O . THR A 1 86 ? -8.080 -7.699 3.138 1.00 96.94 86 THR A O 1
ATOM 743 N N . LEU A 1 87 ? -7.950 -9.177 1.454 1.00 97.31 87 LEU A N 1
ATOM 744 C CA . LEU A 1 87 ? -6.714 -8.692 0.856 1.00 97.31 87 LEU A CA 1
ATOM 745 C C . LEU A 1 87 ? -7.008 -8.247 -0.578 1.00 97.31 87 LEU A C 1
ATOM 747 O O . LEU A 1 87 ? -7.312 -9.077 -1.432 1.00 97.31 87 LEU A O 1
ATOM 751 N N . ASP A 1 88 ? -6.888 -6.956 -0.848 1.00 97.25 88 ASP A N 1
ATOM 752 C CA . ASP A 1 88 ? -6.964 -6.382 -2.188 1.00 97.25 88 ASP A CA 1
ATOM 753 C C . ASP A 1 88 ? -5.551 -5.957 -2.615 1.00 97.25 88 ASP A C 1
ATOM 755 O O . ASP A 1 88 ? -4.860 -5.252 -1.888 1.00 97.25 88 ASP A O 1
ATOM 759 N N . PHE A 1 89 ? -5.089 -6.397 -3.779 1.00 96.94 89 PHE A N 1
ATOM 760 C CA . PHE A 1 89 ? -3.767 -6.091 -4.317 1.00 96.94 89 PHE A CA 1
ATOM 761 C C . PHE A 1 89 ? -3.892 -5.659 -5.773 1.00 96.94 89 PHE A C 1
ATOM 763 O O . PHE A 1 89 ? -4.381 -6.411 -6.614 1.00 96.94 89 PHE A O 1
ATOM 770 N N . ASN A 1 90 ? -3.426 -4.456 -6.078 1.00 97.50 90 ASN A N 1
ATOM 771 C CA . ASN A 1 90 ? -3.406 -3.901 -7.422 1.00 97.50 90 ASN A CA 1
ATOM 772 C C . ASN A 1 90 ? -1.977 -3.519 -7.776 1.00 97.50 90 ASN A C 1
ATOM 774 O O . ASN A 1 90 ? -1.332 -2.823 -7.004 1.00 97.50 90 ASN A O 1
ATOM 778 N N . ALA A 1 91 ? -1.490 -3.938 -8.938 1.00 97.12 91 ALA A N 1
ATOM 779 C CA . ALA A 1 91 ? -0.171 -3.573 -9.430 1.00 97.12 91 ALA A CA 1
ATOM 780 C C . ALA A 1 91 ? -0.217 -3.176 -10.905 1.00 97.12 91 ALA A C 1
ATOM 782 O O . ALA A 1 91 ? -0.938 -3.767 -11.707 1.00 97.12 91 ALA A O 1
ATOM 783 N N . VAL A 1 92 ? 0.598 -2.194 -11.268 1.00 96.88 92 VAL A N 1
ATOM 784 C CA . VAL A 1 92 ? 0.772 -1.699 -12.630 1.00 96.88 92 VAL A CA 1
ATOM 785 C C . VAL A 1 92 ? 2.255 -1.725 -12.961 1.00 96.88 92 VAL A C 1
ATOM 787 O O . VAL A 1 92 ? 3.080 -1.202 -12.217 1.00 96.88 92 VAL A O 1
ATOM 790 N N . ASN A 1 93 ? 2.603 -2.339 -14.085 1.00 96.62 93 ASN A N 1
ATOM 791 C CA . ASN A 1 93 ? 3.957 -2.346 -14.616 1.00 96.62 93 ASN A CA 1
ATOM 792 C C . ASN A 1 93 ? 3.942 -1.730 -16.014 1.00 96.62 93 ASN A C 1
ATOM 794 O O . ASN A 1 93 ? 3.471 -2.365 -16.961 1.00 96.62 93 ASN A O 1
ATOM 798 N N . ASN A 1 94 ? 4.485 -0.519 -16.119 1.00 96.62 94 ASN A N 1
ATOM 799 C CA . ASN A 1 94 ? 4.722 0.158 -17.382 1.00 96.62 94 ASN A CA 1
ATOM 800 C C . ASN A 1 94 ? 6.109 -0.203 -17.902 1.00 96.62 94 ASN A C 1
ATOM 802 O O . ASN A 1 94 ? 7.115 -0.009 -17.210 1.00 96.62 94 ASN A O 1
ATOM 806 N N . ALA A 1 95 ? 6.176 -0.685 -19.138 1.00 95.81 95 ALA A N 1
ATOM 807 C CA . ALA A 1 95 ? 7.434 -1.011 -19.786 1.00 95.81 95 ALA A CA 1
ATOM 808 C C . ALA A 1 95 ? 7.521 -0.451 -21.202 1.00 95.81 95 ALA A C 1
ATOM 810 O O . ALA A 1 95 ? 6.525 -0.266 -21.901 1.00 95.81 95 ALA A O 1
ATOM 811 N N . ARG A 1 96 ? 8.760 -0.225 -21.642 1.00 95.31 96 ARG A N 1
ATOM 812 C CA . ARG A 1 96 ? 9.086 0.116 -23.025 1.00 95.31 96 ARG A CA 1
ATOM 813 C C . ARG A 1 96 ? 9.802 -1.055 -23.682 1.00 95.31 96 ARG A C 1
ATOM 815 O O . ARG A 1 96 ? 10.742 -1.614 -23.113 1.00 95.31 96 ARG A O 1
ATOM 822 N N . ILE A 1 97 ? 9.374 -1.420 -24.882 1.00 96.31 97 ILE A N 1
ATOM 823 C CA . ILE A 1 97 ? 10.087 -2.384 -25.715 1.00 96.31 97 ILE A CA 1
ATOM 824 C C . ILE A 1 97 ? 11.193 -1.624 -26.443 1.00 96.31 97 ILE A C 1
ATOM 826 O O . ILE A 1 97 ? 10.924 -0.749 -27.264 1.00 96.31 97 ILE A O 1
ATOM 830 N N . ASP A 1 98 ? 12.445 -1.934 -26.118 1.00 93.81 98 ASP A N 1
ATOM 831 C CA . ASP A 1 98 ? 13.584 -1.303 -26.778 1.00 93.81 98 ASP A CA 1
ATOM 832 C C . ASP A 1 98 ? 13.698 -1.843 -28.221 1.00 93.81 98 ASP A C 1
ATOM 834 O O . ASP A 1 98 ? 13.772 -3.054 -28.448 1.00 93.81 98 ASP A O 1
ATOM 838 N N . GLU A 1 99 ? 13.689 -0.944 -29.208 1.00 93.25 99 GLU A N 1
ATOM 839 C CA . GLU A 1 99 ? 13.812 -1.276 -30.632 1.00 93.25 99 GLU A CA 1
ATOM 840 C C . GLU A 1 99 ? 15.189 -0.856 -31.174 1.00 93.25 99 GLU A C 1
ATOM 842 O O . GLU A 1 99 ? 15.717 0.187 -30.779 1.00 93.25 99 GLU A O 1
ATOM 847 N N . PRO A 1 100 ? 15.775 -1.614 -32.119 1.00 92.31 100 PRO A N 1
ATOM 848 C CA . PRO A 1 100 ? 17.022 -1.225 -32.766 1.00 92.31 100 PRO A CA 1
ATOM 849 C C . PRO A 1 100 ? 16.851 0.048 -33.608 1.00 92.31 100 PRO A C 1
ATOM 851 O O . PRO A 1 100 ? 15.747 0.400 -34.041 1.00 92.31 100 PRO A O 1
ATOM 854 N N . PHE A 1 101 ? 17.966 0.730 -33.876 1.00 89.12 101 PHE A N 1
ATOM 855 C CA . PHE A 1 101 ? 17.979 1.955 -34.674 1.00 89.12 101 PHE A CA 1
ATOM 856 C C . PHE A 1 101 ? 17.504 1.720 -36.123 1.00 89.12 101 PHE A C 1
ATOM 858 O O . PHE A 1 101 ? 17.791 0.689 -36.749 1.00 89.12 101 PHE A O 1
ATOM 865 N N . GLY A 1 102 ? 16.790 2.706 -36.669 1.00 89.44 102 GLY A N 1
ATOM 866 C CA . GLY A 1 102 ? 16.277 2.699 -38.040 1.00 89.44 102 GLY A CA 1
ATOM 867 C C . GLY A 1 102 ? 15.061 1.800 -38.266 1.00 89.44 102 GLY A C 1
ATOM 868 O O . GLY A 1 102 ? 14.435 1.314 -37.326 1.00 89.44 102 GLY A O 1
ATOM 869 N N . ARG A 1 103 ? 14.708 1.563 -39.528 1.00 89.38 103 ARG A N 1
ATOM 870 C CA . ARG A 1 103 ? 13.618 0.649 -39.901 1.00 89.38 103 ARG A CA 1
ATOM 871 C C . ARG A 1 103 ? 13.937 -0.808 -39.524 1.00 89.38 103 ARG A C 1
ATOM 873 O O . ARG A 1 103 ? 15.105 -1.205 -39.423 1.00 89.38 103 ARG A O 1
ATOM 880 N N . LEU A 1 104 ? 12.888 -1.605 -39.301 1.00 87.00 104 LEU A N 1
ATOM 881 C CA . LEU A 1 104 ? 12.974 -3.038 -38.980 1.00 87.00 104 LEU A CA 1
ATOM 882 C C . LEU A 1 104 ? 13.068 -3.892 -40.256 1.00 87.00 104 LEU A C 1
ATOM 884 O O . LEU A 1 104 ? 12.241 -4.776 -40.477 1.00 87.00 104 LEU A O 1
ATOM 888 N N . ASP A 1 105 ? 14.056 -3.616 -41.103 1.00 87.81 105 ASP A N 1
ATOM 889 C CA . ASP A 1 105 ? 14.148 -4.248 -42.427 1.00 87.81 105 ASP A CA 1
ATOM 890 C C . ASP A 1 105 ? 14.865 -5.605 -42.382 1.00 87.81 105 ASP A C 1
ATOM 892 O O . ASP A 1 105 ? 14.524 -6.514 -43.135 1.00 87.81 105 ASP A O 1
ATOM 896 N N . SER A 1 106 ? 15.812 -5.783 -41.453 1.00 91.50 106 SER A N 1
ATOM 897 C CA . SER A 1 106 ? 16.542 -7.043 -41.292 1.00 91.50 106 SER A CA 1
ATOM 898 C C . SER A 1 106 ? 15.833 -8.018 -40.349 1.00 91.50 106 SER A C 1
ATOM 900 O O . SER A 1 106 ? 15.153 -7.625 -39.394 1.00 91.50 106 SER A O 1
ATOM 902 N N . LYS A 1 107 ? 16.035 -9.318 -40.594 1.00 92.06 107 LYS A N 1
ATOM 903 C CA . LYS A 1 107 ? 15.527 -10.397 -39.735 1.00 92.06 107 LYS A CA 1
ATOM 904 C C . LYS A 1 107 ? 16.042 -10.259 -38.299 1.00 92.06 107 LYS A C 1
ATOM 906 O O . LYS A 1 107 ? 15.250 -10.305 -37.367 1.00 92.06 107 LYS A O 1
ATOM 911 N N . GLU A 1 108 ? 17.326 -9.950 -38.132 1.00 92.19 108 GLU A N 1
ATOM 912 C CA . GLU A 1 108 ? 17.962 -9.720 -36.827 1.00 92.19 108 GLU A CA 1
ATOM 913 C C . GLU A 1 108 ? 17.274 -8.614 -36.017 1.00 92.19 108 GLU A C 1
ATOM 915 O O . GLU A 1 108 ? 17.031 -8.762 -34.818 1.00 92.19 108 GLU A O 1
ATOM 920 N N . LYS A 1 109 ? 16.909 -7.501 -36.673 1.00 92.69 109 LYS A N 1
ATOM 921 C CA . LYS A 1 109 ? 16.198 -6.401 -36.014 1.00 92.69 109 LYS A CA 1
ATOM 922 C C . LYS A 1 109 ? 14.805 -6.835 -35.563 1.00 92.69 109 LYS A C 1
ATOM 924 O O . LYS A 1 109 ? 14.415 -6.520 -34.441 1.00 92.69 109 LYS A O 1
ATOM 929 N N . LYS A 1 110 ? 14.070 -7.572 -36.401 1.00 92.19 110 LYS A N 1
ATOM 930 C CA . LYS A 1 110 ? 12.745 -8.118 -36.053 1.00 92.19 110 LYS A CA 1
ATOM 931 C C . LYS A 1 110 ? 12.835 -9.122 -34.900 1.00 92.19 110 LYS A C 1
ATOM 933 O O . LYS A 1 110 ? 12.029 -9.054 -33.973 1.00 92.19 110 LYS A O 1
ATOM 938 N N . ASP A 1 111 ? 13.845 -9.988 -34.913 1.00 93.69 111 ASP A N 1
ATOM 939 C CA . ASP A 1 111 ? 14.085 -10.979 -33.862 1.00 93.69 111 ASP A CA 1
ATOM 940 C C . ASP A 1 111 ? 14.444 -10.311 -32.527 1.00 93.69 111 ASP A C 1
ATOM 942 O O . ASP A 1 111 ? 13.936 -10.713 -31.478 1.00 93.69 111 ASP A O 1
ATOM 946 N N . SER A 1 112 ? 15.240 -9.237 -32.556 1.00 93.75 112 SER A N 1
ATOM 947 C CA . SER A 1 112 ? 15.549 -8.425 -31.371 1.00 93.75 112 SER A CA 1
ATOM 948 C C . SER A 1 112 ? 14.284 -7.828 -30.744 1.00 93.75 112 SER A C 1
ATOM 950 O O . SER A 1 112 ? 14.047 -7.982 -29.544 1.00 93.75 112 SER A O 1
ATOM 952 N N . VAL A 1 113 ? 13.408 -7.236 -31.563 1.00 94.19 113 VAL A N 1
ATOM 953 C CA . VAL A 1 113 ? 12.127 -6.682 -31.100 1.00 94.19 113 VAL A CA 1
ATOM 954 C C . VAL A 1 113 ? 11.219 -7.771 -30.531 1.00 94.19 113 VAL A C 1
ATOM 956 O O . VAL A 1 113 ? 10.669 -7.600 -29.443 1.00 94.19 113 VAL A O 1
ATOM 959 N N . ARG A 1 114 ? 11.104 -8.921 -31.208 1.00 94.00 114 ARG A N 1
ATOM 960 C CA . ARG A 1 114 ? 10.323 -10.069 -30.722 1.00 94.00 114 ARG A CA 1
ATOM 961 C C . ARG A 1 114 ? 10.844 -10.571 -29.375 1.00 94.00 114 ARG A C 1
ATOM 963 O O . ARG A 1 114 ? 10.055 -10.819 -28.468 1.00 94.00 114 ARG A O 1
ATOM 970 N N . LYS A 1 115 ? 12.165 -10.684 -29.219 1.00 95.44 115 LYS A N 1
ATOM 971 C CA . LYS A 1 115 ? 12.810 -11.086 -27.963 1.00 95.44 115 LYS A CA 1
ATOM 972 C C . LYS A 1 115 ? 12.537 -10.083 -26.844 1.00 95.44 115 LYS A C 1
ATOM 974 O O . LYS A 1 115 ? 12.243 -10.500 -25.727 1.00 95.44 115 LYS A O 1
ATOM 979 N N . ASN A 1 116 ? 12.604 -8.784 -27.128 1.00 94.69 116 ASN A N 1
ATOM 980 C CA . ASN A 1 116 ? 12.329 -7.740 -26.139 1.00 94.69 116 ASN A CA 1
ATOM 981 C C . ASN A 1 116 ? 10.849 -7.702 -25.739 1.00 94.69 116 ASN A C 1
ATOM 983 O O . ASN A 1 116 ? 10.551 -7.543 -24.556 1.00 94.69 116 ASN A O 1
ATOM 987 N N . LEU A 1 117 ? 9.934 -7.934 -26.685 1.00 93.94 117 LEU A N 1
ATOM 988 C CA . LEU A 1 117 ? 8.503 -8.065 -26.414 1.00 93.94 117 LEU A CA 1
ATOM 989 C C . LEU A 1 117 ? 8.204 -9.280 -25.522 1.00 93.94 117 LEU A C 1
ATOM 991 O O . LEU A 1 117 ? 7.535 -9.135 -24.504 1.00 93.94 117 LEU A O 1
ATOM 995 N N . LEU A 1 118 ? 8.756 -10.455 -25.849 1.00 93.19 118 LEU A N 1
ATOM 996 C CA . LEU A 1 118 ? 8.571 -11.68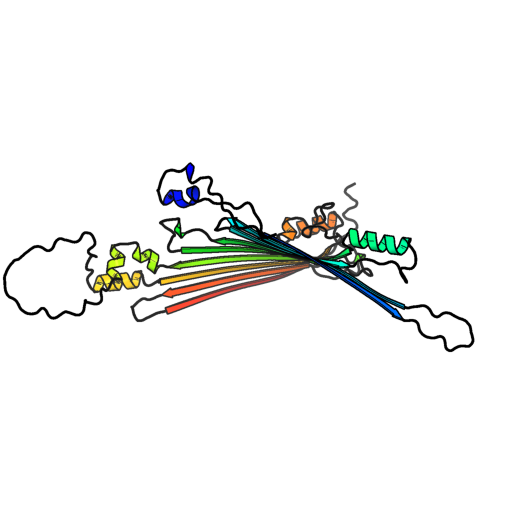2 -25.060 1.00 93.19 118 LEU A CA 1
ATOM 997 C C . LEU A 1 118 ? 9.170 -11.583 -23.650 1.00 93.19 118 LEU A C 1
ATOM 999 O O . LEU A 1 118 ? 8.640 -12.172 -22.713 1.00 93.19 118 LEU A O 1
ATOM 1003 N N . LYS A 1 119 ? 10.250 -10.812 -23.478 1.00 91.81 119 LYS A N 1
ATOM 1004 C CA . LYS A 1 119 ? 10.820 -10.491 -22.158 1.00 91.81 119 LYS A CA 1
ATOM 1005 C C . LYS A 1 119 ? 9.980 -9.493 -21.353 1.00 91.81 119 LYS A C 1
ATOM 1007 O O . LYS A 1 119 ? 10.292 -9.250 -20.191 1.00 91.81 119 LYS A O 1
ATOM 1012 N N . GLY A 1 120 ? 8.942 -8.905 -21.947 1.00 91.38 120 GLY A N 1
ATOM 1013 C CA . GLY A 1 120 ? 8.098 -7.909 -21.293 1.00 91.38 120 GLY A CA 1
ATOM 1014 C C . GLY A 1 120 ? 8.685 -6.497 -21.270 1.00 91.38 120 GLY A C 1
ATOM 1015 O O . GLY A 1 120 ? 8.247 -5.680 -20.460 1.00 91.38 120 GLY A O 1
ATOM 1016 N N . GLY A 1 121 ? 9.670 -6.215 -22.128 1.00 92.88 121 GLY A N 1
ATOM 1017 C CA . GLY A 1 121 ? 10.335 -4.918 -22.216 1.00 92.88 121 GLY A CA 1
ATOM 1018 C C . GLY A 1 121 ? 11.181 -4.552 -21.002 1.00 92.88 121 GLY A C 1
ATOM 1019 O O . GLY A 1 121 ? 11.414 -5.344 -20.090 1.00 92.88 121 GLY A O 1
ATOM 1020 N N . ARG A 1 122 ? 11.649 -3.307 -21.001 1.00 93.81 122 ARG A N 1
ATOM 1021 C CA . ARG A 1 122 ? 12.323 -2.680 -19.868 1.00 93.81 122 ARG A CA 1
ATOM 1022 C C . ARG A 1 122 ? 11.309 -1.864 -19.079 1.00 93.81 122 ARG A C 1
ATOM 1024 O O . ARG A 1 122 ? 10.731 -0.920 -19.620 1.00 93.81 122 ARG A O 1
ATOM 1031 N N . THR A 1 123 ? 11.128 -2.201 -17.807 1.00 94.56 123 THR A N 1
ATOM 1032 C CA . THR A 1 123 ? 10.248 -1.463 -16.897 1.00 94.56 123 THR A CA 1
ATOM 1033 C C . THR A 1 123 ? 10.690 -0.002 -16.794 1.00 94.56 123 THR A C 1
ATOM 1035 O O . THR A 1 123 ? 11.864 0.284 -16.551 1.00 94.56 123 THR A O 1
ATOM 1038 N N . THR A 1 124 ? 9.755 0.921 -16.996 1.00 95.25 124 THR A N 1
ATOM 1039 C CA . THR A 1 124 ? 9.933 2.363 -16.777 1.00 95.25 124 THR A CA 1
ATOM 1040 C C . THR A 1 124 ? 9.292 2.806 -15.472 1.00 95.25 124 THR A C 1
ATOM 1042 O O . THR A 1 124 ? 9.821 3.698 -14.815 1.00 95.25 124 THR A O 1
ATOM 1045 N N . ARG A 1 125 ? 8.182 2.170 -15.083 1.00 96.19 125 ARG A N 1
ATOM 1046 C CA . ARG A 1 125 ? 7.531 2.384 -13.794 1.00 96.19 125 ARG A CA 1
ATOM 1047 C C . ARG A 1 125 ? 6.861 1.106 -13.314 1.00 96.19 125 ARG A C 1
ATOM 1049 O O . ARG A 1 125 ? 6.261 0.385 -14.107 1.00 96.19 125 ARG A O 1
ATOM 1056 N N . TYR A 1 126 ? 6.948 0.846 -12.023 1.00 97.06 126 TYR A N 1
ATOM 1057 C CA . TYR A 1 126 ? 6.177 -0.192 -11.362 1.00 97.06 126 TYR A CA 1
ATOM 1058 C C . TYR A 1 126 ? 5.509 0.409 -10.132 1.00 97.06 126 TYR A C 1
ATOM 1060 O O . TYR A 1 126 ? 6.185 1.031 -9.326 1.00 97.06 126 TYR A O 1
ATOM 1068 N N . HIS A 1 127 ? 4.211 0.189 -9.972 1.00 96.81 127 HIS A N 1
ATOM 1069 C CA . HIS A 1 127 ? 3.432 0.690 -8.845 1.00 96.81 127 HIS A CA 1
ATOM 1070 C C . HIS A 1 127 ? 2.534 -0.417 -8.302 1.00 96.81 127 HIS A C 1
ATOM 1072 O O . HIS A 1 127 ? 1.945 -1.150 -9.094 1.00 96.81 127 HIS A O 1
ATOM 1078 N N . HIS A 1 128 ? 2.380 -0.531 -6.983 1.00 96.75 128 HIS A N 1
ATOM 1079 C CA . HIS A 1 128 ? 1.307 -1.336 -6.396 1.00 96.75 128 HIS A CA 1
ATOM 1080 C C . HIS A 1 128 ? 0.688 -0.710 -5.154 1.00 96.75 128 HIS A C 1
ATOM 1082 O O . HIS A 1 128 ? 1.340 0.013 -4.401 1.00 96.75 128 HIS A O 1
ATOM 1088 N N . ASP A 1 129 ? -0.560 -1.098 -4.916 1.00 96.38 129 ASP A N 1
ATOM 1089 C CA . ASP A 1 129 ? -1.326 -0.861 -3.701 1.00 96.38 129 ASP A CA 1
ATOM 1090 C C . ASP A 1 129 ? -1.806 -2.214 -3.157 1.00 96.38 129 ASP A C 1
ATOM 1092 O O . ASP A 1 129 ? -2.487 -2.970 -3.853 1.00 96.38 129 ASP A O 1
ATOM 1096 N N . GLY A 1 130 ? -1.449 -2.534 -1.916 1.00 96.94 130 GLY A N 1
ATOM 1097 C CA . GLY A 1 130 ? -1.922 -3.716 -1.198 1.00 96.94 130 GLY A CA 1
ATOM 1098 C C . GLY A 1 130 ? -2.687 -3.310 0.053 1.00 96.94 130 GLY A C 1
ATOM 1099 O O . GLY A 1 130 ? -2.091 -2.762 0.974 1.00 96.94 130 GLY A O 1
ATOM 1100 N N . THR A 1 131 ? -3.982 -3.597 0.113 1.00 97.94 131 THR A N 1
ATOM 1101 C CA . THR A 1 131 ? -4.863 -3.274 1.237 1.00 97.94 131 THR A CA 1
ATOM 1102 C C . THR A 1 131 ? -5.318 -4.548 1.937 1.00 97.94 131 THR A C 1
ATOM 1104 O O . THR A 1 131 ? -6.000 -5.385 1.354 1.00 97.94 131 THR A O 1
ATOM 1107 N N . LEU A 1 132 ? -4.967 -4.678 3.213 1.00 97.75 132 LEU A N 1
ATOM 1108 C CA . LEU A 1 132 ? -5.478 -5.698 4.117 1.00 97.75 132 LEU A CA 1
ATOM 1109 C C . LEU A 1 132 ? -6.535 -5.069 5.025 1.00 97.75 132 LEU A C 1
ATOM 1111 O O . LEU A 1 132 ? -6.208 -4.204 5.835 1.00 97.75 132 LEU A O 1
ATOM 1115 N N . SER A 1 133 ? -7.783 -5.509 4.916 1.00 97.81 133 SER A N 1
ATOM 1116 C CA . SER A 1 133 ? -8.897 -5.021 5.734 1.00 97.81 133 SER A CA 1
ATOM 1117 C C . SER A 1 133 ? -9.386 -6.117 6.671 1.00 97.81 133 SER A C 1
ATOM 1119 O O . SER A 1 133 ? -9.674 -7.229 6.236 1.00 97.81 133 SER A O 1
ATOM 1121 N N . TYR A 1 134 ? -9.502 -5.800 7.959 1.00 97.38 134 TYR A N 1
ATOM 1122 C CA . TYR A 1 134 ? -9.974 -6.695 9.005 1.00 97.38 134 TYR A CA 1
ATOM 1123 C C . TYR A 1 134 ? -11.140 -6.075 9.778 1.00 97.38 134 TYR A C 1
ATOM 1125 O O . TYR A 1 134 ? -10.996 -5.037 10.420 1.00 97.38 134 TYR A O 1
ATOM 1133 N N . THR A 1 135 ? -12.298 -6.729 9.751 1.00 96.25 135 THR A N 1
ATOM 1134 C CA . THR A 1 135 ? -13.463 -6.360 10.566 1.00 96.25 135 THR A CA 1
ATOM 1135 C C . THR A 1 135 ? -13.606 -7.359 11.702 1.00 96.25 135 THR A C 1
ATOM 1137 O O . THR A 1 135 ? -13.913 -8.527 11.466 1.00 96.25 135 THR A O 1
ATOM 1140 N N . LEU A 1 136 ? -13.393 -6.925 12.944 1.00 94.06 136 LEU A N 1
ATOM 1141 C CA . LEU A 1 136 ? -13.511 -7.808 14.100 1.00 94.06 136 LEU A CA 1
ATOM 1142 C C . LEU A 1 136 ? -14.973 -8.285 14.222 1.00 94.06 136 LEU A C 1
ATOM 1144 O O . LEU A 1 136 ? -15.868 -7.444 14.308 1.00 94.06 136 LEU A O 1
ATOM 1148 N N . PRO A 1 137 ? -15.254 -9.604 14.249 1.00 91.88 137 PRO A N 1
ATOM 1149 C CA . PRO A 1 137 ? -16.617 -10.126 14.337 1.00 91.88 137 PRO A CA 1
ATOM 1150 C C . PRO A 1 137 ? -17.148 -10.047 15.779 1.00 91.88 137 PRO A C 1
ATOM 1152 O O . PRO A 1 137 ? -17.467 -11.061 16.399 1.00 91.88 137 PRO A O 1
ATOM 1155 N N . THR A 1 138 ? -17.233 -8.833 16.316 1.00 89.94 138 THR A N 1
ATOM 1156 C CA . THR A 1 138 ? -17.681 -8.498 17.678 1.00 89.94 138 THR A CA 1
ATOM 1157 C C . THR A 1 138 ? -19.076 -9.029 17.992 1.00 89.94 138 THR A C 1
ATOM 1159 O O . THR A 1 138 ? -19.313 -9.475 19.108 1.00 89.94 138 THR A O 1
ATOM 1162 N N . ASN A 1 139 ? -19.954 -9.128 16.990 1.00 86.31 139 ASN A N 1
ATOM 1163 C CA . ASN A 1 139 ? -21.283 -9.749 17.100 1.00 86.31 139 ASN A CA 1
ATOM 1164 C C . ASN A 1 139 ? -21.250 -11.216 17.569 1.00 86.31 139 ASN A C 1
ATOM 1166 O O . ASN A 1 139 ? -22.254 -11.737 18.045 1.00 86.31 139 ASN A O 1
ATOM 1170 N N . LYS A 1 140 ? -20.111 -11.908 17.425 1.00 85.56 140 LYS A N 1
ATOM 1171 C CA . LYS A 1 140 ? -19.926 -13.276 17.933 1.00 85.56 140 LYS A CA 1
ATOM 1172 C C . LYS A 1 140 ? -19.488 -13.317 19.399 1.00 85.56 140 LYS A C 1
ATOM 1174 O O . LYS A 1 140 ? -19.464 -14.396 19.981 1.00 85.56 140 LYS A O 1
ATOM 1179 N N . LEU A 1 141 ? -19.114 -12.180 19.984 1.00 87.19 141 LEU A N 1
ATOM 1180 C CA . LEU A 1 141 ? -18.645 -12.056 21.359 1.00 87.19 141 LEU A CA 1
ATOM 1181 C C . LEU A 1 141 ? -19.754 -11.411 22.208 1.00 87.19 141 LEU A C 1
ATOM 1183 O O . LEU A 1 141 ? -20.003 -10.213 22.076 1.00 87.19 141 LEU A O 1
ATOM 1187 N N . PRO A 1 142 ? -20.399 -12.157 23.127 1.00 84.31 142 PRO A N 1
ATOM 1188 C CA . PRO A 1 142 ? -21.533 -11.658 23.913 1.00 84.31 142 PRO A CA 1
ATOM 1189 C C . PRO A 1 142 ? -21.260 -10.419 24.768 1.00 84.31 142 PRO A C 1
ATOM 1191 O O . PRO A 1 142 ? -22.202 -9.833 25.285 1.00 84.31 142 PRO A O 1
ATOM 1194 N N . PHE A 1 143 ? -20.002 -10.031 24.974 1.00 86.25 143 PHE A N 1
ATOM 1195 C CA . PHE A 1 143 ? -19.618 -8.845 25.742 1.00 86.25 143 PHE A CA 1
ATOM 1196 C C . PHE A 1 143 ? -19.183 -7.660 24.859 1.00 86.25 143 PHE A C 1
ATOM 1198 O O . PHE A 1 143 ? -19.007 -6.569 25.393 1.00 86.25 143 PHE A O 1
ATOM 1205 N N . LEU A 1 144 ? -19.049 -7.841 23.534 1.00 91.06 144 LEU A N 1
ATOM 1206 C CA . LEU A 1 144 ? -18.584 -6.812 22.585 1.00 91.06 144 LEU A CA 1
ATOM 1207 C C . LEU A 1 144 ? -19.526 -6.552 21.402 1.00 91.06 144 LEU A C 1
ATOM 1209 O O . LEU A 1 144 ? -19.217 -5.696 20.586 1.00 91.06 144 LEU A O 1
ATOM 1213 N N . ASP A 1 145 ? -20.658 -7.236 21.282 1.00 89.19 145 ASP A N 1
ATOM 1214 C CA . ASP A 1 145 ? -21.666 -7.015 20.222 1.00 89.19 145 ASP A CA 1
ATOM 1215 C C . ASP A 1 145 ? -22.184 -5.562 20.073 1.00 89.19 145 ASP A C 1
ATOM 1217 O O . ASP A 1 145 ? -22.704 -5.209 19.023 1.00 89.19 145 ASP A O 1
ATOM 1221 N N . TRP A 1 146 ? -22.011 -4.712 21.088 1.00 92.31 146 TRP A N 1
ATOM 1222 C CA . TRP A 1 146 ? -22.312 -3.275 21.080 1.00 92.31 146 TRP A CA 1
ATOM 1223 C C . TRP A 1 146 ? -21.196 -2.427 20.444 1.00 92.31 146 TRP A C 1
ATOM 1225 O O . TRP A 1 146 ? -21.280 -1.199 20.399 1.00 92.31 146 TRP A O 1
ATOM 1235 N N . THR A 1 147 ? -20.126 -3.072 19.975 1.00 96.25 147 THR A N 1
ATOM 1236 C CA . THR A 1 147 ? -18.950 -2.433 19.381 1.00 96.25 147 THR A CA 1
ATOM 1237 C C . THR A 1 147 ? -18.759 -2.893 17.944 1.00 96.25 147 THR A C 1
ATOM 1239 O O . THR A 1 147 ? -19.033 -4.042 17.606 1.00 96.25 147 THR A O 1
ATOM 1242 N N . THR A 1 148 ? -18.241 -2.020 17.088 1.00 95.81 148 THR A N 1
ATOM 1243 C CA . THR A 1 148 ? -17.787 -2.362 15.740 1.00 95.81 148 THR A CA 1
ATOM 1244 C C . THR A 1 148 ? -16.361 -1.872 15.568 1.00 95.81 148 THR A C 1
ATOM 1246 O O . THR A 1 148 ? -16.097 -0.680 15.669 1.00 95.81 148 THR A O 1
ATOM 1249 N N . ILE A 1 149 ? -15.432 -2.796 15.316 1.00 96.94 149 ILE A N 1
ATOM 1250 C CA . ILE A 1 149 ? -14.011 -2.477 15.159 1.00 96.94 149 ILE A CA 1
ATOM 1251 C C . ILE A 1 149 ? -13.561 -2.905 13.767 1.00 96.94 149 ILE A C 1
ATOM 1253 O O . ILE A 1 149 ? -13.672 -4.075 13.391 1.00 96.94 149 ILE A O 1
ATOM 1257 N N . ARG A 1 150 ? -13.040 -1.945 13.005 1.00 97.44 150 ARG A N 1
ATOM 1258 C CA . ARG A 1 150 ? -12.487 -2.128 11.663 1.00 97.44 150 ARG A CA 1
ATOM 1259 C C . ARG A 1 150 ? -11.043 -1.650 11.660 1.00 97.44 150 ARG A C 1
ATOM 1261 O O . ARG A 1 150 ? -10.751 -0.563 12.140 1.00 97.44 150 ARG A O 1
ATOM 1268 N N . ALA A 1 151 ? -10.144 -2.449 11.111 1.00 98.00 151 ALA A N 1
ATOM 1269 C CA . ALA A 1 151 ? -8.757 -2.083 10.886 1.00 98.00 151 ALA A CA 1
ATOM 1270 C C . ALA A 1 151 ? -8.427 -2.270 9.405 1.00 98.00 151 ALA A C 1
ATOM 1272 O O . ALA A 1 151 ? -8.835 -3.257 8.799 1.00 98.00 151 ALA A O 1
ATOM 1273 N N . SER A 1 152 ? -7.680 -1.347 8.813 1.00 97.88 152 SER A N 1
ATOM 1274 C CA . SER A 1 152 ? -7.168 -1.482 7.451 1.00 97.88 152 SER A CA 1
ATOM 1275 C C . SER A 1 152 ? -5.703 -1.088 7.401 1.00 97.88 152 SER A C 1
ATOM 1277 O O . SER A 1 152 ? -5.321 -0.059 7.958 1.00 97.88 152 SER A O 1
ATOM 1279 N N . TYR A 1 153 ? -4.904 -1.864 6.687 1.00 97.69 153 TYR A N 1
ATOM 1280 C CA . TYR A 1 153 ? -3.511 -1.574 6.401 1.00 97.69 153 TYR A CA 1
ATOM 1281 C C . TYR A 1 153 ? -3.325 -1.498 4.891 1.00 97.69 153 TYR A C 1
ATOM 1283 O O . TYR A 1 153 ? -3.538 -2.490 4.203 1.00 97.69 153 TYR A O 1
ATOM 1291 N N . THR A 1 154 ? -2.942 -0.336 4.370 1.00 97.75 154 THR A N 1
ATOM 1292 C CA . THR A 1 154 ? -2.650 -0.145 2.945 1.00 97.75 154 THR A CA 1
ATOM 1293 C C . THR A 1 154 ? -1.167 0.113 2.759 1.00 97.75 154 THR A C 1
ATOM 1295 O O . THR A 1 154 ? -0.669 1.136 3.209 1.00 97.75 154 THR A O 1
ATOM 1298 N N . ALA A 1 155 ? -0.472 -0.788 2.078 1.00 97.12 155 ALA A N 1
ATOM 1299 C CA . ALA A 1 155 ? 0.904 -0.621 1.640 1.00 97.12 155 ALA A CA 1
ATOM 1300 C C . ALA A 1 155 ? 0.938 -0.114 0.198 1.00 97.12 155 ALA A C 1
ATOM 1302 O O . ALA A 1 155 ? 0.234 -0.639 -0.663 1.00 97.12 155 ALA A O 1
ATOM 1303 N N . LYS A 1 156 ? 1.787 0.873 -0.070 1.00 96.62 156 LYS A N 1
ATOM 1304 C CA . LYS A 1 156 ? 2.010 1.449 -1.395 1.00 96.62 156 LYS A CA 1
ATOM 1305 C C . LYS A 1 156 ? 3.486 1.402 -1.733 1.00 96.62 156 LYS A C 1
ATOM 1307 O O . LYS A 1 156 ? 4.327 1.649 -0.868 1.00 96.62 156 LYS A O 1
ATOM 1312 N N . TYR A 1 157 ? 3.800 1.129 -2.987 1.00 97.12 157 TYR A N 1
ATOM 1313 C CA . TYR A 1 157 ? 5.171 1.150 -3.476 1.00 97.12 157 TYR A CA 1
ATOM 1314 C C . TYR A 1 157 ? 5.203 1.601 -4.926 1.00 97.12 157 TYR A C 1
ATOM 1316 O O . TYR A 1 157 ? 4.411 1.126 -5.734 1.00 97.12 157 TYR A O 1
ATOM 1324 N N . ASP A 1 158 ? 6.154 2.468 -5.246 1.00 96.75 158 ASP A N 1
ATOM 1325 C CA . ASP A 1 158 ? 6.404 2.952 -6.597 1.00 96.75 158 ASP A CA 1
ATOM 1326 C C . ASP A 1 158 ? 7.904 2.859 -6.883 1.00 96.75 158 ASP A C 1
ATOM 1328 O O . ASP A 1 158 ? 8.740 3.237 -6.062 1.00 96.75 158 ASP A O 1
ATOM 1332 N N . TRP A 1 159 ? 8.256 2.346 -8.050 1.00 96.81 159 TRP A N 1
ATOM 1333 C CA . TRP A 1 159 ? 9.609 2.321 -8.579 1.00 96.81 159 TRP A CA 1
ATOM 1334 C C . TRP A 1 159 ? 9.580 3.029 -9.922 1.00 96.81 159 TRP A C 1
ATOM 1336 O O . TRP A 1 159 ? 8.842 2.636 -10.826 1.00 96.81 159 TRP A O 1
ATOM 1346 N N . ILE A 1 160 ? 10.402 4.062 -10.065 1.00 96.50 160 ILE A N 1
ATOM 1347 C CA . ILE A 1 160 ? 10.471 4.899 -11.259 1.00 96.50 160 ILE A CA 1
ATOM 1348 C C . ILE A 1 160 ? 11.890 4.815 -11.808 1.00 96.50 160 ILE A C 1
ATOM 1350 O O . ILE A 1 160 ? 12.852 5.168 -11.123 1.00 96.50 160 ILE A O 1
ATOM 1354 N N . ALA A 1 161 ? 12.020 4.356 -13.051 1.00 95.56 161 ALA A N 1
ATOM 1355 C CA . ALA A 1 161 ? 13.311 4.230 -13.711 1.00 95.56 161 ALA A CA 1
ATOM 1356 C C . ALA A 1 161 ? 13.963 5.600 -13.941 1.00 95.56 161 ALA A C 1
ATOM 1358 O O . ALA A 1 161 ? 13.303 6.559 -14.348 1.00 95.56 161 ALA A O 1
ATOM 1359 N N . ALA A 1 162 ? 15.284 5.658 -13.787 1.00 94.00 162 ALA A N 1
ATOM 1360 C CA . ALA A 1 162 ? 16.079 6.791 -14.238 1.00 94.00 162 ALA A CA 1
ATOM 1361 C C . ALA A 1 162 ? 16.000 6.957 -15.764 1.00 94.00 162 ALA A C 1
ATOM 1363 O O . ALA A 1 162 ? 15.818 5.990 -16.517 1.00 94.00 162 ALA A O 1
ATOM 1364 N N . SER A 1 163 ? 16.232 8.182 -16.241 1.00 90.75 163 SER A N 1
ATOM 1365 C CA . SER A 1 163 ? 16.452 8.421 -17.669 1.00 90.75 163 SER A CA 1
ATOM 1366 C C . SER A 1 163 ? 17.638 7.595 -18.174 1.00 90.75 163 SER A C 1
ATOM 1368 O O . SER A 1 163 ? 18.652 7.453 -17.490 1.00 90.75 163 SER A O 1
ATOM 1370 N N . LEU A 1 164 ? 17.555 7.095 -19.410 1.00 89.06 164 LEU A N 1
ATOM 1371 C CA . LEU A 1 164 ? 18.654 6.335 -20.010 1.00 89.06 164 LEU A CA 1
ATOM 1372 C C . LEU A 1 164 ? 19.934 7.160 -20.186 1.00 89.06 164 LEU A C 1
ATOM 1374 O O . LEU A 1 164 ? 21.009 6.570 -20.264 1.00 89.06 164 LEU A O 1
ATOM 1378 N N . LEU A 1 165 ? 19.810 8.490 -20.235 1.00 90.25 165 LEU A N 1
ATOM 1379 C CA . LEU A 1 165 ? 20.934 9.425 -20.315 1.00 90.25 165 LEU A CA 1
ATOM 1380 C C . LEU A 1 165 ? 21.655 9.599 -18.972 1.00 90.25 165 LEU A C 1
ATOM 1382 O O . LEU A 1 165 ? 22.806 10.014 -18.954 1.00 90.25 165 LEU A O 1
ATOM 1386 N N . ALA A 1 166 ? 20.987 9.281 -17.861 1.00 88.75 166 ALA A N 1
ATOM 1387 C CA . ALA A 1 166 ? 21.467 9.542 -16.509 1.00 88.75 166 ALA A CA 1
ATOM 1388 C C . ALA A 1 166 ? 21.281 8.314 -15.601 1.00 88.75 166 ALA A C 1
ATOM 1390 O O . ALA A 1 166 ? 20.831 8.417 -14.461 1.00 88.75 166 ALA A O 1
ATOM 1391 N N . ARG A 1 167 ? 21.601 7.118 -16.120 1.00 86.56 167 ARG A N 1
ATOM 1392 C CA . ARG A 1 167 ? 21.457 5.842 -15.387 1.00 86.56 167 ARG A CA 1
ATOM 1393 C C . ARG A 1 167 ? 22.276 5.809 -14.094 1.00 86.56 167 ARG A C 1
ATOM 1395 O O . ARG A 1 167 ? 21.869 5.176 -13.127 1.00 86.56 167 ARG A O 1
ATOM 1402 N N . ASN A 1 168 ? 23.413 6.498 -14.093 1.00 88.56 168 ASN A N 1
ATOM 1403 C CA . ASN A 1 168 ? 24.289 6.717 -12.945 1.00 88.56 168 ASN A CA 1
ATOM 1404 C C . ASN A 1 168 ? 23.597 7.446 -11.789 1.00 88.56 168 ASN A C 1
ATOM 1406 O O . ASN A 1 168 ? 23.913 7.148 -10.642 1.00 88.56 168 ASN A O 1
ATOM 1410 N N . LEU A 1 169 ? 22.628 8.330 -12.051 1.00 89.81 169 LEU A N 1
ATOM 1411 C CA . LEU A 1 169 ? 21.883 9.022 -10.993 1.00 89.81 169 LEU A CA 1
ATOM 1412 C C . LEU A 1 169 ? 20.928 8.097 -10.228 1.00 89.81 169 LEU A C 1
ATOM 1414 O O . LEU A 1 169 ? 20.496 8.463 -9.144 1.00 89.81 169 LEU A O 1
ATOM 1418 N N . GLY A 1 170 ? 20.645 6.899 -10.748 1.00 92.31 170 GLY A N 1
ATOM 1419 C CA . GLY A 1 170 ? 19.801 5.897 -10.106 1.00 92.31 170 GLY A CA 1
ATOM 1420 C C . GLY A 1 170 ? 18.300 6.153 -10.234 1.00 92.31 170 GLY A C 1
ATOM 1421 O O . GLY A 1 170 ? 17.836 7.242 -10.560 1.00 92.31 170 GLY A O 1
ATOM 1422 N N . ASN A 1 171 ? 17.539 5.087 -10.021 1.00 95.06 171 ASN A N 1
ATOM 1423 C CA . ASN A 1 171 ? 16.082 5.064 -10.019 1.00 95.06 171 ASN A CA 1
ATOM 1424 C C . ASN A 1 171 ? 15.546 5.686 -8.724 1.00 95.06 171 ASN A C 1
ATOM 1426 O O . ASN A 1 171 ? 16.270 5.855 -7.741 1.00 95.06 171 ASN A O 1
ATOM 1430 N N . THR A 1 172 ? 14.254 5.975 -8.694 1.00 95.06 172 THR A N 1
ATOM 1431 C CA . THR A 1 172 ? 13.594 6.502 -7.500 1.00 95.06 172 THR A CA 1
ATOM 1432 C C . THR A 1 172 ? 12.606 5.476 -6.985 1.00 95.06 172 THR A C 1
ATOM 1434 O O . THR A 1 172 ? 11.758 5.006 -7.742 1.00 95.06 172 THR A O 1
ATOM 1437 N N . VAL A 1 173 ? 12.710 5.133 -5.702 1.00 95.50 173 VAL A N 1
ATOM 1438 C CA . VAL A 1 173 ? 11.743 4.262 -5.033 1.00 95.50 173 VAL A CA 1
ATOM 1439 C C . VAL A 1 173 ? 10.968 5.047 -3.992 1.00 95.50 173 VAL A C 1
ATOM 1441 O O . VAL A 1 173 ? 11.527 5.847 -3.243 1.00 95.50 173 VAL A O 1
ATOM 1444 N N . LEU A 1 174 ? 9.660 4.841 -3.981 1.00 95.75 174 LEU A N 1
ATOM 1445 C CA . LEU A 1 174 ? 8.743 5.406 -3.016 1.00 95.75 174 LEU A CA 1
ATOM 1446 C C . LEU A 1 174 ? 8.062 4.259 -2.300 1.00 95.75 174 LEU A C 1
ATOM 1448 O O . LEU A 1 174 ? 7.656 3.281 -2.925 1.00 95.75 174 LEU A O 1
ATOM 1452 N N . ASN A 1 175 ? 7.885 4.402 -1.000 1.00 95.38 175 ASN A N 1
ATOM 1453 C CA . ASN A 1 175 ? 6.970 3.557 -0.267 1.00 95.38 175 ASN A CA 1
ATOM 1454 C C . ASN A 1 175 ? 6.027 4.377 0.598 1.00 95.38 175 ASN A C 1
ATOM 1456 O O . ASN A 1 175 ? 6.308 5.520 0.964 1.00 95.38 175 ASN A O 1
ATOM 1460 N N . GLY A 1 176 ? 4.888 3.776 0.903 1.00 96.25 176 GLY A N 1
ATOM 1461 C CA . GLY A 1 176 ? 3.887 4.334 1.787 1.00 96.25 176 GLY A CA 1
ATOM 1462 C C . GLY A 1 176 ? 3.193 3.236 2.571 1.00 96.25 176 GLY A C 1
ATOM 1463 O O . GLY A 1 176 ? 3.034 2.118 2.084 1.00 96.25 176 GLY A O 1
ATOM 1464 N N . GLN A 1 177 ? 2.766 3.561 3.781 1.00 96.19 177 GLN A N 1
ATOM 1465 C CA . GLN A 1 177 ? 1.810 2.763 4.527 1.00 96.19 177 GLN A CA 1
ATOM 1466 C C . GLN A 1 177 ? 0.745 3.683 5.115 1.00 96.19 177 GLN A C 1
ATOM 1468 O O . GLN A 1 177 ? 1.060 4.737 5.662 1.00 96.19 177 GLN A O 1
ATOM 1473 N N . THR A 1 178 ? -0.506 3.254 5.034 1.00 97.44 178 THR A N 1
ATOM 1474 C CA . THR A 1 178 ? -1.629 3.902 5.700 1.00 97.44 178 THR A CA 1
ATOM 1475 C C . THR A 1 178 ? -2.285 2.883 6.622 1.00 97.44 178 THR A C 1
ATOM 1477 O O . THR A 1 178 ? -2.739 1.829 6.168 1.00 97.44 178 THR A O 1
ATOM 1480 N N . ARG A 1 179 ? -2.336 3.175 7.919 1.00 97.81 179 ARG A N 1
ATOM 1481 C CA . ARG A 1 179 ? -3.032 2.367 8.925 1.00 97.81 179 ARG A CA 1
ATOM 1482 C C . ARG A 1 179 ? -4.274 3.116 9.342 1.00 97.81 179 ARG A C 1
ATOM 1484 O O . ARG A 1 179 ? -4.168 4.244 9.802 1.00 97.81 179 ARG A O 1
ATOM 1491 N N . ASN A 1 180 ? -5.429 2.482 9.218 1.00 97.81 180 ASN A N 1
ATOM 1492 C CA . ASN A 1 180 ? -6.679 3.034 9.719 1.00 97.81 180 ASN A CA 1
ATOM 1493 C C . ASN A 1 180 ? -7.283 2.073 10.729 1.00 97.81 180 ASN A C 1
ATOM 1495 O O . ASN A 1 180 ? -7.350 0.872 10.475 1.00 97.81 180 ASN A O 1
ATOM 1499 N N . ILE A 1 181 ? -7.743 2.607 11.850 1.00 97.94 181 ILE A N 1
ATOM 1500 C CA . ILE A 1 181 ? -8.502 1.883 12.861 1.00 97.94 181 ILE A CA 1
ATOM 1501 C C . ILE A 1 181 ? -9.751 2.707 13.148 1.00 97.94 181 ILE A C 1
ATOM 1503 O O . ILE A 1 181 ? -9.661 3.863 13.553 1.00 97.94 181 ILE A O 1
ATOM 1507 N N . THR A 1 182 ? -10.909 2.101 12.934 1.00 97.69 182 THR A N 1
ATOM 1508 C CA . THR A 1 182 ? -12.219 2.676 13.219 1.00 97.69 182 THR A CA 1
ATOM 1509 C C . THR A 1 182 ? -12.871 1.855 14.318 1.00 97.69 182 THR A C 1
ATOM 1511 O O . THR A 1 182 ? -13.047 0.644 14.167 1.00 97.69 182 THR A O 1
ATOM 1514 N N . GLY A 1 183 ? -13.235 2.503 15.416 1.00 97.38 183 GLY A N 1
ATOM 1515 C CA . GLY A 1 183 ? -14.013 1.920 16.499 1.00 97.38 183 GLY A CA 1
ATOM 1516 C C . GLY A 1 183 ? -15.326 2.669 16.654 1.00 97.38 183 GLY A C 1
ATOM 1517 O O . GLY A 1 183 ? -15.324 3.875 16.861 1.00 97.38 183 GLY A O 1
ATOM 1518 N N . GLU A 1 184 ? -16.443 1.963 16.576 1.00 96.94 184 GLU A N 1
ATOM 1519 C CA . GLU A 1 184 ? -17.771 2.499 16.866 1.00 96.94 184 GLU A CA 1
ATOM 1520 C C . GLU A 1 184 ? -18.330 1.783 18.089 1.00 96.94 184 GLU A C 1
ATOM 1522 O O . GLU A 1 184 ? -18.392 0.555 18.137 1.00 96.94 184 GLU A O 1
ATOM 1527 N N . PHE A 1 185 ? -18.738 2.558 19.082 1.00 96.81 185 PHE A N 1
ATOM 1528 C CA . PHE A 1 185 ? -19.229 2.081 20.363 1.00 96.81 185 PHE A CA 1
ATOM 1529 C C . PHE A 1 185 ? -20.663 2.565 20.537 1.00 96.81 185 PHE A C 1
ATOM 1531 O O . PHE A 1 185 ? -20.905 3.766 20.663 1.00 96.81 185 PHE A O 1
ATOM 1538 N N . ASN A 1 186 ? -21.618 1.637 20.523 1.00 95.56 186 ASN A N 1
ATOM 1539 C CA . ASN A 1 186 ? -23.037 1.923 20.683 1.00 95.56 186 ASN A CA 1
ATOM 1540 C C . ASN A 1 186 ? -23.473 1.615 22.119 1.00 95.56 186 ASN A C 1
ATOM 1542 O O . ASN A 1 186 ? -23.828 0.488 22.466 1.00 95.56 186 ASN A O 1
ATOM 1546 N N . PHE A 1 187 ? -23.446 2.634 22.969 1.00 93.50 187 PHE A N 1
ATOM 1547 C CA . PHE A 1 187 ? -23.780 2.486 24.378 1.00 93.50 187 PHE A CA 1
ATOM 1548 C C . PHE A 1 187 ? -25.274 2.241 24.606 1.00 93.50 187 PHE A C 1
ATOM 1550 O O . PHE A 1 187 ? -25.617 1.572 25.576 1.00 93.50 187 PHE A O 1
ATOM 1557 N N . ASP A 1 188 ? -26.163 2.642 23.689 1.00 89.00 188 ASP A N 1
ATOM 1558 C CA . ASP A 1 188 ? -27.581 2.258 23.773 1.00 89.00 188 ASP A CA 1
ATOM 1559 C C . ASP A 1 188 ? -27.752 0.737 23.760 1.00 89.00 188 ASP A C 1
ATOM 1561 O O . ASP A 1 188 ? -28.503 0.172 24.561 1.00 89.00 188 ASP A O 1
ATOM 1565 N N . GLN A 1 189 ? -27.013 0.046 22.888 1.00 89.25 189 GLN A N 1
ATOM 1566 C CA . GLN A 1 189 ? -27.009 -1.416 22.860 1.00 89.25 189 GLN A CA 1
ATOM 1567 C C . GLN A 1 189 ? -26.404 -1.999 24.139 1.00 89.25 189 GLN A C 1
ATOM 1569 O O . GLN A 1 189 ? -26.948 -2.963 24.672 1.00 89.25 189 GLN A O 1
ATOM 1574 N N . LEU A 1 190 ? -25.332 -1.403 24.673 1.00 90.88 190 LEU A N 1
ATOM 1575 C CA . LEU A 1 190 ? -24.719 -1.841 25.930 1.00 90.88 190 LEU A CA 1
ATOM 1576 C C . LEU A 1 190 ? -25.682 -1.705 27.116 1.00 90.88 190 LEU A C 1
ATOM 1578 O O . LEU A 1 190 ? -25.891 -2.660 27.865 1.00 90.88 190 LEU A O 1
ATOM 1582 N N . TYR A 1 191 ? -26.290 -0.534 27.294 1.00 89.38 191 TYR A N 1
ATOM 1583 C CA . TYR A 1 191 ? -27.165 -0.256 28.429 1.00 89.38 191 TYR A CA 1
ATOM 1584 C C . TYR A 1 191 ? -28.440 -1.085 28.362 1.00 89.38 191 TYR A C 1
ATOM 1586 O O . TYR A 1 191 ? -28.862 -1.656 29.368 1.00 89.38 191 TYR A O 1
ATOM 1594 N N . THR A 1 192 ? -29.004 -1.267 27.167 1.00 84.56 192 THR A N 1
ATOM 1595 C CA . THR A 1 192 ? -30.151 -2.156 26.972 1.00 84.56 192 THR A CA 1
ATOM 1596 C C . THR A 1 192 ? -29.814 -3.635 27.167 1.00 84.56 192 THR A C 1
ATOM 1598 O O . THR A 1 192 ? -30.717 -4.457 27.089 1.00 84.56 192 THR A O 1
ATOM 1601 N N . LYS A 1 193 ? -28.584 -4.051 27.489 1.00 84.94 193 LYS A N 1
ATOM 1602 C CA . LYS A 1 193 ? -28.343 -5.430 27.956 1.00 84.94 193 LYS A CA 1
ATOM 1603 C C . LYS A 1 193 ? -28.806 -5.676 29.378 1.00 84.94 193 LYS A C 1
ATOM 1605 O O . LYS A 1 193 ? -29.244 -6.781 29.697 1.00 84.94 193 LYS A O 1
ATOM 1610 N N . SER A 1 194 ? -28.719 -4.664 30.234 1.00 84.25 194 SER A N 1
ATOM 1611 C CA . SER A 1 194 ? -29.186 -4.784 31.608 1.00 84.25 194 SER A CA 1
ATOM 1612 C C . SER A 1 194 ? -30.709 -4.692 31.637 1.00 84.25 194 SER A C 1
ATOM 1614 O O . SER A 1 194 ? -31.294 -3.710 31.178 1.00 84.25 194 SER A O 1
ATOM 1616 N N . ARG A 1 195 ? -31.374 -5.703 32.214 1.00 76.75 195 ARG A N 1
ATOM 1617 C CA . ARG A 1 195 ? -32.840 -5.699 32.399 1.00 76.75 195 ARG A CA 1
ATOM 1618 C C . ARG A 1 195 ? -33.315 -4.476 33.192 1.00 76.75 195 ARG A C 1
ATOM 1620 O O . ARG A 1 195 ? -34.403 -3.973 32.940 1.00 76.75 195 ARG A O 1
ATOM 1627 N N . PHE A 1 196 ? -32.485 -3.997 34.115 1.00 76.00 196 PHE A N 1
ATOM 1628 C CA . PHE A 1 196 ? -32.762 -2.833 34.949 1.00 76.00 196 PHE A CA 1
ATOM 1629 C C . PHE A 1 196 ? -32.712 -1.525 34.147 1.00 76.00 196 PHE A C 1
ATOM 1631 O O . PHE A 1 196 ? -33.644 -0.730 34.204 1.00 76.00 196 PHE A O 1
ATOM 1638 N N . LEU A 1 197 ? -31.677 -1.345 33.319 1.00 78.94 197 LEU A N 1
ATOM 1639 C CA . LEU A 1 197 ? -31.533 -0.153 32.477 1.00 78.94 197 LEU A CA 1
ATOM 1640 C C . LEU A 1 197 ? -32.545 -0.136 31.323 1.00 78.94 197 LEU A C 1
ATOM 1642 O O . LEU A 1 197 ? -33.013 0.934 30.949 1.00 78.94 197 LEU A O 1
ATOM 1646 N N . ARG A 1 198 ? -32.989 -1.298 30.816 1.00 76.56 198 ARG A N 1
ATOM 1647 C CA . ARG A 1 198 ? -34.137 -1.358 29.888 1.00 76.56 198 ARG A CA 1
ATOM 1648 C C . ARG A 1 198 ? -35.386 -0.687 30.463 1.00 76.56 198 ARG A C 1
ATOM 1650 O O . ARG A 1 198 ? -36.062 0.020 29.728 1.00 76.56 198 ARG A O 1
ATOM 1657 N N . GLY A 1 199 ? -35.672 -0.862 31.757 1.00 70.56 199 GLY A N 1
ATOM 1658 C CA . GLY A 1 199 ? -36.807 -0.210 32.426 1.00 70.56 199 GLY A CA 1
ATOM 1659 C C . GLY A 1 199 ? -36.679 1.318 32.509 1.00 70.56 199 GLY A C 1
ATOM 1660 O O . GLY A 1 199 ? -37.681 2.021 32.548 1.00 70.56 199 GLY A O 1
ATOM 1661 N N . VAL A 1 200 ? -35.452 1.851 32.464 1.00 72.94 200 VAL A N 1
ATOM 1662 C CA . VAL A 1 200 ? -35.183 3.300 32.450 1.00 72.94 200 VAL A CA 1
ATOM 1663 C C . VAL A 1 200 ? -35.492 3.919 31.082 1.00 72.94 200 VAL A C 1
ATOM 1665 O O . VAL A 1 200 ? -35.966 5.060 31.023 1.00 72.94 200 VAL A O 1
ATOM 1668 N N . TYR A 1 201 ? -35.253 3.182 29.992 1.00 67.06 201 TYR A N 1
ATOM 1669 C CA . TYR A 1 201 ? -35.425 3.661 28.612 1.00 67.06 201 TYR A CA 1
ATOM 1670 C C . TYR A 1 201 ? -36.750 3.274 27.963 1.00 67.06 201 TYR A C 1
ATOM 1672 O O . TYR A 1 201 ? -37.236 4.019 27.113 1.00 67.06 201 TYR A O 1
ATOM 1680 N N . ASN A 1 202 ? -37.358 2.165 28.386 1.00 65.25 202 ASN A N 1
ATOM 1681 C CA . ASN A 1 202 ? -38.713 1.807 28.000 1.00 65.25 202 ASN A CA 1
ATOM 1682 C C . ASN A 1 202 ? -39.684 2.726 28.737 1.00 65.25 202 ASN A C 1
ATOM 1684 O O . ASN A 1 202 ? -40.272 2.384 29.758 1.00 65.25 202 ASN A O 1
ATOM 1688 N N . GLU A 1 203 ? -39.880 3.920 28.198 1.00 51.19 203 GLU A N 1
ATOM 1689 C CA . GLU A 1 203 ? -41.239 4.425 28.200 1.00 51.19 203 GLU A CA 1
ATOM 1690 C C . GLU A 1 203 ? -42.010 3.546 27.236 1.00 51.19 203 GLU A C 1
ATOM 1692 O O . GLU A 1 203 ? -41.908 3.704 26.025 1.00 51.19 203 GLU A O 1
ATOM 1697 N N . ASN A 1 204 ? -42.800 2.623 27.779 1.00 44.62 204 ASN A N 1
ATOM 1698 C CA . ASN A 1 204 ? -44.090 2.454 27.147 1.00 44.62 204 ASN A CA 1
ATOM 1699 C C . ASN A 1 204 ? -44.676 3.874 27.115 1.00 44.62 204 ASN A C 1
ATOM 1701 O O . ASN A 1 204 ? -44.831 4.460 28.195 1.00 44.62 204 ASN A O 1
ATOM 1705 N N . PRO A 1 205 ? -44.955 4.458 25.931 1.00 40.94 205 PRO A N 1
ATOM 1706 C CA . PRO A 1 205 ? -45.968 5.492 25.899 1.00 40.94 205 PRO A CA 1
ATOM 1707 C C . PRO A 1 205 ? -47.135 4.843 26.620 1.00 40.94 205 PRO A C 1
ATOM 1709 O O . PRO A 1 205 ? -47.473 3.699 26.296 1.00 40.94 205 PRO A O 1
ATOM 1712 N N . THR A 1 206 ? -47.642 5.486 27.668 1.00 41.12 206 THR A N 1
ATOM 1713 C CA . THR A 1 206 ? -48.897 5.094 28.295 1.00 41.12 206 THR A CA 1
ATOM 1714 C C . THR A 1 206 ? -49.805 4.704 27.143 1.00 41.12 206 THR A C 1
ATOM 1716 O O . THR A 1 206 ? -50.077 5.553 26.289 1.00 41.12 206 THR A O 1
ATOM 1719 N N . ALA A 1 207 ? -50.116 3.405 27.007 1.00 38.31 207 ALA A N 1
ATOM 1720 C CA . ALA A 1 207 ? -51.044 2.965 25.980 1.00 38.31 207 ALA A CA 1
ATOM 1721 C C . ALA A 1 207 ? -52.227 3.919 26.131 1.00 38.31 207 ALA A C 1
ATOM 1723 O O . ALA A 1 207 ? -52.638 4.100 27.285 1.00 38.31 207 ALA A O 1
ATOM 1724 N N . PRO A 1 208 ? -52.656 4.633 25.067 1.00 34.16 208 PRO A N 1
ATOM 1725 C CA . PRO A 1 208 ? -53.727 5.606 25.201 1.00 34.16 208 PRO A CA 1
ATOM 1726 C C . PRO A 1 208 ? -54.812 4.909 25.994 1.00 34.16 208 PRO A C 1
ATOM 1728 O O . PRO A 1 208 ? -55.188 3.798 25.611 1.00 34.16 208 PRO A O 1
ATOM 1731 N N . GLU A 1 209 ? -55.172 5.475 27.151 1.00 42.84 209 GLU A N 1
ATOM 1732 C CA . GLU A 1 209 ? -56.211 4.928 28.006 1.00 42.84 209 GLU A CA 1
ATOM 1733 C C . GLU A 1 209 ? -57.414 4.706 27.097 1.00 42.84 209 GLU A C 1
ATOM 1735 O O . GLU A 1 209 ? -58.140 5.637 26.742 1.00 42.84 209 GLU A O 1
ATOM 1740 N N . GLN A 1 210 ? -57.595 3.463 26.650 1.00 40.59 210 GLN A N 1
ATOM 1741 C CA . GLN A 1 210 ? -58.864 3.021 26.136 1.00 40.59 210 GLN A CA 1
ATOM 1742 C C . GLN A 1 210 ? -59.749 3.140 27.356 1.00 40.59 210 GLN A C 1
ATOM 1744 O O . GLN A 1 210 ? -59.651 2.329 28.276 1.00 40.59 210 GLN A O 1
ATOM 1749 N N . LYS A 1 211 ? -60.510 4.240 27.394 1.00 35.97 211 LYS A N 1
ATOM 1750 C CA . LYS A 1 211 ? -61.573 4.479 28.357 1.00 35.97 211 LYS A CA 1
ATOM 1751 C C . LYS A 1 211 ? -62.300 3.157 28.525 1.00 35.97 211 LYS A C 1
ATOM 1753 O O . LYS A 1 211 ? -62.954 2.687 27.594 1.00 35.97 211 LYS A O 1
ATOM 1758 N N . ALA A 1 212 ? -62.099 2.538 29.683 1.00 37.22 212 ALA A N 1
ATOM 1759 C CA . ALA A 1 212 ? -62.804 1.333 30.043 1.00 37.22 212 ALA A CA 1
ATOM 1760 C C . ALA A 1 212 ? -64.289 1.684 30.004 1.00 37.22 212 ALA A C 1
ATOM 1762 O O . ALA A 1 212 ? -64.748 2.561 30.739 1.00 37.22 212 ALA A O 1
ATOM 1763 N N . ALA A 1 213 ? -65.019 1.036 29.099 1.00 42.12 213 ALA A N 1
ATOM 1764 C CA . ALA A 1 213 ? -66.457 0.960 29.217 1.00 42.12 213 ALA A CA 1
ATOM 1765 C C . ALA A 1 213 ? -66.757 0.351 30.590 1.00 42.12 213 ALA A C 1
ATOM 1767 O O . ALA A 1 213 ? -66.210 -0.684 30.971 1.00 42.12 213 ALA A O 1
ATOM 1768 N N . THR A 1 214 ? -67.573 1.068 31.346 1.00 39.84 214 THR A N 1
ATOM 1769 C CA . THR A 1 214 ? -68.086 0.683 32.651 1.00 39.84 214 THR A CA 1
ATOM 1770 C C . THR A 1 214 ? -68.723 -0.697 32.588 1.00 39.84 214 THR A C 1
ATOM 1772 O O . THR A 1 214 ? -69.707 -0.898 31.878 1.00 39.84 214 THR A O 1
ATOM 1775 N N . THR A 1 215 ? -68.219 -1.642 33.375 1.00 33.69 215 THR A N 1
ATOM 1776 C CA . THR A 1 215 ? -69.057 -2.720 33.904 1.00 33.69 215 THR A CA 1
ATOM 1777 C C . THR A 1 215 ? -68.542 -3.120 35.278 1.00 33.69 215 THR A C 1
ATOM 1779 O O . THR A 1 215 ? -67.419 -3.600 35.431 1.00 33.69 215 THR A O 1
ATOM 1782 N N . ASP A 1 216 ? -69.382 -2.865 36.276 1.00 42.91 216 ASP A N 1
ATOM 1783 C CA . ASP A 1 216 ? -69.292 -3.422 37.615 1.00 42.91 216 ASP A CA 1
ATOM 1784 C C . ASP A 1 216 ? -69.100 -4.937 37.555 1.00 42.91 216 ASP A C 1
ATOM 1786 O O . ASP A 1 216 ? -69.883 -5.646 36.929 1.00 42.91 216 ASP A O 1
ATOM 1790 N N . THR A 1 217 ? -68.093 -5.457 38.248 1.00 34.00 217 THR A N 1
ATOM 1791 C CA . THR A 1 217 ? -68.300 -6.327 39.416 1.00 34.00 217 THR A CA 1
ATOM 1792 C C . THR A 1 217 ? -66.963 -6.786 39.984 1.00 34.00 217 THR A C 1
ATOM 1794 O O . THR A 1 217 ? -65.958 -6.973 39.302 1.00 34.00 217 THR A O 1
ATOM 1797 N N . ALA A 1 218 ? -66.962 -6.915 41.304 1.00 44.28 218 ALA A N 1
ATOM 1798 C CA . ALA A 1 218 ? -65.827 -7.261 42.125 1.00 44.28 218 ALA A CA 1
ATOM 1799 C C . ALA A 1 218 ? -65.216 -8.623 41.758 1.00 44.28 218 ALA A C 1
ATOM 1801 O O . ALA A 1 218 ? -65.875 -9.656 41.823 1.00 44.28 218 ALA A O 1
ATOM 1802 N N . THR A 1 219 ? -63.908 -8.651 41.504 1.00 33.72 219 THR A N 1
ATOM 1803 C CA . THR A 1 219 ? -63.052 -9.787 41.882 1.00 33.72 219 THR A CA 1
ATOM 1804 C C . THR A 1 219 ? -61.595 -9.330 41.938 1.00 33.72 219 THR A C 1
ATOM 1806 O O . THR A 1 219 ? -60.968 -9.023 40.926 1.00 33.72 219 THR A O 1
ATOM 1809 N N . LYS A 1 220 ? -61.029 -9.269 43.152 1.00 39.94 220 LYS A N 1
ATOM 1810 C CA . LYS A 1 220 ? -59.589 -9.075 43.393 1.00 39.94 220 LYS A CA 1
ATOM 1811 C C . LYS A 1 220 ? -58.825 -10.336 42.959 1.00 39.94 220 LYS A C 1
ATOM 1813 O O . LYS A 1 220 ? -58.404 -11.134 43.790 1.00 39.94 220 LYS A O 1
ATOM 1818 N N . GLY A 1 221 ? -58.642 -10.518 41.655 1.00 36.50 221 GLY A N 1
ATOM 1819 C CA . GLY A 1 221 ? -57.700 -11.484 41.095 1.00 36.50 221 GLY A CA 1
ATOM 1820 C C . GLY A 1 221 ? -56.305 -10.865 41.029 1.00 36.50 221 GLY A C 1
ATOM 1821 O O . GLY A 1 221 ? -56.093 -9.888 40.312 1.00 36.50 221 GLY A O 1
ATOM 1822 N N . LYS A 1 222 ? -55.338 -11.409 41.779 1.00 39.75 222 LYS A N 1
ATOM 1823 C CA . LYS A 1 222 ? -53.915 -11.072 41.611 1.00 39.75 222 LYS A CA 1
ATOM 1824 C C . LYS A 1 222 ? -53.522 -11.373 40.160 1.00 39.75 222 LYS A C 1
ATOM 1826 O O . LYS A 1 222 ? -53.466 -12.538 39.777 1.00 39.75 222 LYS A O 1
ATOM 1831 N N . LYS A 1 223 ? -53.251 -10.328 39.369 1.00 41.81 223 LYS A N 1
ATOM 1832 C CA . LYS A 1 223 ? -52.685 -10.470 38.020 1.00 41.81 223 LYS A CA 1
ATOM 1833 C C . LYS A 1 223 ? -51.400 -11.312 38.103 1.00 41.81 223 LYS A C 1
ATOM 1835 O O . LYS A 1 223 ? -50.575 -11.039 38.983 1.00 41.81 223 LYS A O 1
ATOM 1840 N N . PRO A 1 224 ? -51.220 -12.321 37.233 1.00 39.84 224 PRO A N 1
ATOM 1841 C CA . PRO A 1 224 ? -49.998 -13.111 37.196 1.00 39.84 224 PRO A CA 1
ATOM 1842 C C . PRO A 1 224 ? -48.817 -12.168 36.953 1.00 39.84 224 PRO A C 1
ATOM 1844 O O . PRO A 1 224 ? -48.837 -11.342 36.041 1.00 39.84 224 PRO A O 1
ATOM 1847 N N . LYS A 1 225 ? -47.821 -12.235 37.839 1.00 47.19 225 LYS A N 1
ATOM 1848 C CA . LYS A 1 225 ? -46.627 -11.393 37.780 1.00 47.19 225 LYS A CA 1
ATOM 1849 C C . LYS A 1 225 ? -45.785 -11.891 36.610 1.00 47.19 225 LYS A C 1
ATOM 1851 O O . LYS A 1 225 ? -45.094 -12.899 36.732 1.00 47.19 225 LYS A O 1
ATOM 1856 N N . ASP A 1 226 ? -45.931 -11.223 35.473 1.00 55.94 226 ASP A N 1
ATOM 1857 C CA . ASP A 1 226 ? -45.230 -11.549 34.239 1.00 55.94 226 ASP A CA 1
ATOM 1858 C C . ASP A 1 226 ? -43.710 -11.577 34.513 1.00 55.94 226 ASP A C 1
ATOM 1860 O O . ASP A 1 226 ? -43.158 -10.569 34.972 1.00 55.94 226 ASP A O 1
ATOM 1864 N N . PRO A 1 227 ? -43.001 -12.701 34.288 1.00 55.91 227 PRO A N 1
ATOM 1865 C CA . PRO A 1 227 ? -41.560 -12.808 34.537 1.00 55.91 227 PRO A CA 1
ATOM 1866 C C . PRO A 1 227 ? -40.727 -11.801 33.731 1.00 55.91 227 PRO A C 1
ATOM 1868 O O . PRO A 1 227 ? -39.542 -11.600 34.024 1.00 55.91 227 PRO A O 1
ATOM 1871 N N . ASN A 1 228 ? -41.341 -11.178 32.719 1.00 58.94 228 ASN A N 1
ATOM 1872 C CA . ASN A 1 228 ? -40.756 -10.161 31.857 1.00 58.94 228 ASN A CA 1
ATOM 1873 C C . ASN A 1 228 ? -41.218 -8.723 32.154 1.00 58.94 228 ASN A C 1
ATOM 1875 O O . ASN A 1 228 ? -40.819 -7.811 31.430 1.00 58.94 228 ASN A O 1
ATOM 1879 N N . ALA A 1 229 ? -42.002 -8.498 33.216 1.00 60.41 229 ALA A N 1
ATOM 1880 C CA . ALA A 1 229 ? -42.374 -7.154 33.650 1.00 60.41 229 ALA A CA 1
ATOM 1881 C C . ALA A 1 229 ? -41.119 -6.364 34.058 1.00 60.41 229 ALA A C 1
ATOM 1883 O O . ALA A 1 229 ? -40.332 -6.790 34.909 1.00 60.41 229 ALA A O 1
ATOM 1884 N N . LEU A 1 230 ? -40.911 -5.221 33.408 1.00 64.25 230 LEU A N 1
ATOM 1885 C CA . LEU A 1 230 ? -39.796 -4.326 33.699 1.00 64.25 230 LEU A CA 1
ATOM 1886 C C . LEU A 1 230 ? -40.020 -3.669 35.069 1.00 64.25 230 LEU A C 1
ATOM 1888 O O . LEU A 1 230 ? -41.158 -3.334 35.395 1.00 64.25 230 LEU A O 1
ATOM 1892 N N . PRO A 1 231 ? -38.967 -3.484 35.883 1.00 62.72 231 PRO A N 1
ATOM 1893 C CA . PRO A 1 231 ? -39.105 -2.807 37.165 1.00 62.72 231 PRO A CA 1
ATOM 1894 C C . PRO A 1 231 ? -39.558 -1.359 36.945 1.00 62.72 231 PRO A C 1
ATOM 1896 O O . PRO A 1 231 ? -38.912 -0.609 36.212 1.00 62.72 231 PRO A O 1
ATOM 1899 N N . GLU A 1 232 ? -40.660 -0.968 37.584 1.00 64.50 232 GLU A N 1
ATOM 1900 C CA . GLU A 1 232 ? -41.110 0.423 37.615 1.00 64.50 232 GLU A CA 1
ATOM 1901 C C . GLU A 1 232 ? -40.154 1.232 38.497 1.00 64.50 232 GLU A C 1
ATOM 1903 O O . GLU A 1 232 ? -40.082 1.051 39.713 1.00 64.50 232 GLU A O 1
ATOM 1908 N N . ILE A 1 233 ? -39.366 2.100 37.867 1.00 64.62 233 ILE A N 1
ATOM 1909 C CA . ILE A 1 233 ? -38.396 2.958 38.548 1.00 64.62 233 ILE A CA 1
ATOM 1910 C C . ILE A 1 233 ? -39.038 4.334 38.731 1.00 64.62 233 ILE A C 1
ATOM 1912 O O . ILE A 1 233 ? -39.532 4.932 37.772 1.00 64.62 233 ILE A O 1
ATOM 1916 N N . SER A 1 234 ? -39.032 4.849 39.963 1.00 73.94 234 SER A N 1
ATOM 1917 C CA . SER A 1 234 ? -39.584 6.170 40.272 1.00 73.94 234 SER A CA 1
ATOM 1918 C C . SER A 1 234 ? -38.837 7.292 39.528 1.00 73.94 234 SER A C 1
ATOM 1920 O O . SER A 1 234 ? -37.683 7.143 39.116 1.00 73.94 234 SER A O 1
ATOM 1922 N N . LYS A 1 235 ? -39.504 8.438 39.329 1.00 77.12 235 LYS A N 1
ATOM 1923 C CA . LYS A 1 235 ? -39.031 9.530 38.450 1.00 77.12 235 LYS A CA 1
ATOM 1924 C C . LYS A 1 235 ? -37.625 10.050 38.799 1.00 77.12 235 LYS A C 1
ATOM 1926 O O . LYS A 1 235 ? -36.859 10.364 37.894 1.00 77.12 235 LYS A O 1
ATOM 1931 N N . VAL A 1 236 ? -37.270 10.105 40.086 1.00 82.38 236 VAL A N 1
ATOM 1932 C CA . VAL A 1 236 ? -35.989 10.665 40.558 1.00 82.38 236 VAL A CA 1
ATOM 1933 C C . VAL A 1 236 ? -34.798 9.722 40.293 1.00 82.38 236 VAL A C 1
ATOM 1935 O O . VAL A 1 236 ? -33.882 10.136 39.585 1.00 82.38 236 VAL A O 1
ATOM 1938 N N . PRO A 1 237 ? -34.790 8.447 40.738 1.00 83.75 237 PRO A N 1
ATOM 1939 C CA . PRO A 1 237 ? -33.750 7.487 40.349 1.00 83.75 237 PRO A CA 1
ATOM 1940 C C . PRO A 1 237 ? -33.624 7.311 38.833 1.00 83.75 237 PRO A C 1
ATOM 1942 O O . PRO A 1 237 ? -32.519 7.139 38.320 1.00 83.75 237 PRO A O 1
ATOM 1945 N N . ARG A 1 238 ? -34.746 7.390 38.105 1.00 81.12 238 ARG A N 1
ATOM 1946 C CA . ARG A 1 238 ? -34.760 7.325 36.641 1.00 81.12 238 ARG A CA 1
ATOM 1947 C C . ARG A 1 238 ? -33.967 8.469 36.011 1.00 81.12 238 ARG A C 1
ATOM 1949 O O . ARG A 1 238 ? -33.159 8.209 35.126 1.00 81.12 238 ARG A O 1
ATOM 1956 N N . PHE A 1 239 ? -34.164 9.700 36.484 1.00 83.44 239 PHE A N 1
ATOM 1957 C CA . PHE A 1 239 ? -33.432 10.875 36.007 1.00 83.44 239 PHE A CA 1
ATOM 1958 C C . PHE A 1 239 ? -31.918 10.725 36.211 1.00 83.44 239 PHE A C 1
ATOM 1960 O O . PHE A 1 239 ? -31.150 10.862 35.261 1.00 83.44 239 PHE A O 1
ATOM 1967 N N . PHE A 1 240 ? -31.479 10.350 37.417 1.00 86.88 240 PHE A N 1
ATOM 1968 C CA . PHE A 1 240 ? -30.052 10.143 37.691 1.00 86.88 240 PHE A CA 1
ATOM 1969 C C . PHE A 1 240 ? -29.451 8.998 36.870 1.00 86.88 240 PHE A C 1
ATOM 1971 O O . PHE A 1 240 ? -28.310 9.099 36.422 1.00 86.88 240 PHE A O 1
ATOM 1978 N N . MET A 1 241 ? -30.213 7.931 36.615 1.00 85.88 241 MET A N 1
ATOM 1979 C CA . MET A 1 241 ? -29.754 6.860 35.733 1.00 85.88 241 MET A CA 1
ATOM 1980 C C . MET A 1 241 ? -29.647 7.292 34.276 1.00 85.88 241 MET A C 1
ATOM 1982 O O . MET A 1 241 ? -28.668 6.927 33.631 1.00 85.88 241 MET A O 1
ATOM 1986 N N . GLN A 1 242 ? -30.594 8.077 33.758 1.00 84.19 242 GLN A N 1
ATOM 1987 C CA . GLN A 1 242 ? -30.506 8.648 32.407 1.00 84.19 242 GLN A CA 1
ATOM 1988 C C . GLN A 1 242 ? -29.293 9.568 32.272 1.00 84.19 242 GLN A C 1
ATOM 1990 O O . GLN A 1 242 ? -28.572 9.477 31.284 1.00 84.19 242 GLN A O 1
ATOM 1995 N N . LEU A 1 243 ? -29.000 10.364 33.302 1.00 87.44 243 LEU A N 1
ATOM 1996 C CA . LEU A 1 243 ? -27.814 11.211 33.330 1.00 87.44 243 LEU A CA 1
ATOM 1997 C C . LEU A 1 243 ? -26.515 10.389 33.332 1.00 87.44 243 LEU A C 1
ATOM 1999 O O . LEU A 1 243 ? -25.601 10.668 32.556 1.00 87.44 243 LEU A O 1
ATOM 2003 N N . ALA A 1 244 ? -26.450 9.336 34.153 1.00 88.94 244 ALA A N 1
ATOM 2004 C CA . ALA A 1 244 ? -25.301 8.431 34.223 1.00 88.94 244 ALA A CA 1
ATOM 2005 C C . ALA A 1 244 ? -25.085 7.625 32.928 1.00 88.94 244 ALA A C 1
ATOM 2007 O O . ALA A 1 244 ? -23.971 7.204 32.630 1.00 88.94 244 ALA A O 1
ATOM 2008 N N . THR A 1 245 ? -26.146 7.422 32.149 1.00 89.56 245 THR A N 1
ATOM 2009 C CA . THR A 1 245 ? -26.148 6.670 30.885 1.00 89.56 245 THR A CA 1
ATOM 2010 C C . THR A 1 245 ? -26.441 7.576 29.685 1.00 89.56 245 THR A C 1
ATOM 2012 O O . THR A 1 245 ? -27.043 7.173 28.686 1.00 89.56 245 THR A O 1
ATOM 2015 N N . SER A 1 246 ? -26.023 8.835 29.810 1.00 91.88 246 SER A N 1
ATOM 2016 C CA . SER A 1 246 ? -26.233 9.874 28.808 1.00 91.88 246 SER A CA 1
ATOM 2017 C C . SER A 1 246 ? -25.334 9.695 27.592 1.00 91.88 246 SER A C 1
ATOM 2019 O O . SER A 1 246 ? -25.699 10.126 26.506 1.00 91.88 246 SER A O 1
ATOM 2021 N N . LEU A 1 247 ? -24.182 9.038 27.726 1.00 94.62 247 LEU A N 1
ATOM 2022 C CA . LEU A 1 247 ? -23.308 8.739 26.595 1.00 94.62 247 LEU A CA 1
ATOM 2023 C C . LEU A 1 247 ? -23.967 7.697 25.685 1.00 94.62 247 LEU A C 1
ATOM 2025 O O . LEU A 1 247 ? -24.161 6.558 26.088 1.00 94.62 247 LEU A O 1
ATOM 2029 N N . LYS A 1 248 ? -24.300 8.072 24.452 1.00 93.69 248 LYS A N 1
ATOM 2030 C CA . LYS A 1 248 ? -25.037 7.219 23.509 1.00 93.69 248 LYS A CA 1
ATOM 2031 C C . LYS A 1 248 ? -24.127 6.503 22.539 1.00 93.69 248 LYS A C 1
ATOM 2033 O O . LYS A 1 248 ? -24.251 5.295 22.325 1.00 93.69 248 LYS A O 1
ATOM 2038 N N . ARG A 1 249 ? -23.207 7.245 21.932 1.00 95.62 249 ARG A N 1
ATOM 2039 C CA . ARG A 1 249 ? -22.330 6.724 20.886 1.00 95.62 249 ARG A CA 1
ATOM 2040 C C . ARG A 1 249 ? -20.959 7.347 20.999 1.00 95.62 249 ARG A C 1
ATOM 2042 O O . ARG A 1 249 ? -20.851 8.536 21.277 1.00 95.62 249 ARG A O 1
ATOM 2049 N N . VAL A 1 250 ? -19.930 6.547 20.756 1.00 97.81 250 VAL A N 1
ATOM 2050 C CA . VAL A 1 250 ? -18.562 7.037 20.585 1.00 97.81 250 VAL A CA 1
ATOM 2051 C C . VAL A 1 250 ? -17.999 6.470 19.291 1.00 97.81 250 VAL A C 1
ATOM 2053 O O . VAL A 1 250 ? -18.026 5.260 19.083 1.00 97.81 250 VAL A O 1
ATOM 2056 N N . GLY A 1 251 ? -17.499 7.339 18.423 1.00 97.44 251 GLY A N 1
ATOM 2057 C CA . GLY A 1 251 ? -16.757 6.980 17.222 1.00 97.44 251 GLY A CA 1
ATOM 2058 C C . GLY A 1 251 ? -15.302 7.399 17.375 1.00 97.44 251 GLY A C 1
ATOM 2059 O O . GLY A 1 251 ? -15.016 8.559 17.659 1.00 97.44 251 GLY A O 1
ATOM 2060 N N . ILE A 1 252 ? -14.382 6.464 17.186 1.00 97.94 252 ILE A N 1
ATOM 2061 C CA . ILE A 1 252 ? -12.941 6.702 17.175 1.00 97.94 252 ILE A CA 1
ATOM 2062 C C . ILE A 1 252 ? -12.437 6.370 15.780 1.00 97.94 252 ILE A C 1
ATOM 2064 O O . ILE A 1 252 ? -12.611 5.248 15.309 1.00 97.94 252 ILE A O 1
ATOM 2068 N N . GLN A 1 253 ? -11.777 7.325 15.142 1.00 97.81 253 GLN A N 1
ATOM 2069 C CA . GLN A 1 253 ? -11.061 7.123 13.895 1.00 97.81 253 GLN A CA 1
ATOM 2070 C C . GLN A 1 253 ? -9.599 7.484 14.116 1.00 97.81 253 GLN A C 1
ATOM 2072 O O . GLN A 1 253 ? -9.264 8.624 14.423 1.00 97.81 253 GLN A O 1
ATOM 2077 N N . TYR A 1 254 ? -8.729 6.501 13.947 1.00 98.06 254 TYR A N 1
ATOM 2078 C CA . TYR A 1 254 ? -7.291 6.665 14.028 1.00 98.06 254 TYR A CA 1
ATOM 2079 C C . TYR A 1 254 ? -6.666 6.355 12.675 1.00 98.06 254 TYR A C 1
ATOM 2081 O O . TYR A 1 254 ? -6.884 5.272 12.132 1.00 98.06 254 TYR A O 1
ATOM 2089 N N . THR A 1 255 ? -5.894 7.293 12.140 1.00 98.12 255 THR A N 1
ATOM 2090 C CA . THR A 1 255 ? -5.230 7.174 10.843 1.00 98.12 255 THR A CA 1
ATOM 2091 C C . THR A 1 255 ? -3.760 7.557 10.985 1.00 98.12 255 THR A C 1
ATOM 2093 O O . THR A 1 255 ? -3.450 8.665 11.410 1.00 98.12 255 THR A O 1
ATOM 2096 N N . GLU A 1 256 ? -2.855 6.656 10.605 1.00 97.12 256 GLU A N 1
ATOM 2097 C CA . GLU A 1 256 ? -1.426 6.938 10.418 1.00 97.12 256 GLU A CA 1
ATOM 2098 C C . GLU A 1 256 ? -1.101 6.833 8.927 1.00 97.12 256 GLU A C 1
ATOM 2100 O O . GLU A 1 256 ? -1.329 5.780 8.332 1.00 97.12 256 GLU A O 1
ATOM 2105 N N . ASP A 1 257 ? -0.543 7.884 8.327 1.00 96.94 257 ASP A N 1
ATOM 2106 C CA . ASP A 1 257 ? 0.025 7.854 6.978 1.00 96.94 257 ASP A CA 1
ATOM 2107 C C . ASP A 1 257 ? 1.527 8.116 7.038 1.00 96.94 257 ASP A C 1
ATOM 2109 O O . ASP A 1 257 ? 2.003 9.125 7.555 1.00 96.94 257 ASP A O 1
ATOM 2113 N N . MET A 1 258 ? 2.293 7.180 6.501 1.00 96.31 258 MET A N 1
ATOM 2114 C CA . MET A 1 258 ? 3.746 7.209 6.531 1.00 96.31 258 MET A CA 1
ATOM 2115 C C . MET A 1 258 ? 4.250 6.954 5.119 1.00 96.31 258 MET A C 1
ATOM 2117 O O . MET A 1 258 ? 3.659 6.175 4.377 1.00 96.31 258 MET A O 1
ATOM 2121 N N . GLY A 1 259 ? 5.357 7.575 4.733 1.00 96.12 259 GLY A N 1
ATOM 2122 C CA . GLY A 1 259 ? 5.978 7.272 3.446 1.00 96.12 259 GLY A CA 1
ATOM 2123 C C . GLY A 1 259 ? 7.416 7.736 3.340 1.00 96.12 259 GLY A C 1
ATOM 2124 O O . GLY A 1 259 ? 7.829 8.650 4.053 1.00 96.12 259 GLY A O 1
ATOM 2125 N N . THR A 1 260 ? 8.190 7.078 2.483 1.00 96.25 260 THR A N 1
ATOM 2126 C CA . THR A 1 260 ? 9.580 7.435 2.187 1.00 96.25 260 THR A CA 1
ATOM 2127 C C . THR A 1 260 ? 9.778 7.571 0.688 1.00 96.25 260 THR A C 1
ATOM 2129 O O . THR A 1 260 ? 9.408 6.684 -0.072 1.00 96.25 260 THR A O 1
ATOM 2132 N N . LEU A 1 261 ? 10.420 8.658 0.275 1.00 95.56 261 LEU A N 1
ATOM 2133 C CA . LEU A 1 261 ? 11.004 8.848 -1.046 1.00 95.56 261 LEU A CA 1
ATOM 2134 C C . LEU A 1 261 ? 12.508 8.601 -0.921 1.00 95.56 261 LEU A C 1
ATOM 2136 O O . LEU A 1 261 ? 13.201 9.349 -0.228 1.00 95.56 261 LEU A O 1
ATOM 2140 N N . LEU A 1 262 ? 13.006 7.566 -1.588 1.00 94.88 262 LEU A N 1
ATOM 2141 C CA . LEU A 1 262 ? 14.423 7.228 -1.666 1.00 94.88 262 LEU A CA 1
ATOM 2142 C C . LEU A 1 262 ? 14.882 7.343 -3.130 1.00 94.88 262 LEU A C 1
ATOM 2144 O O . LEU A 1 262 ? 14.692 6.417 -3.924 1.00 94.88 262 LEU A O 1
ATOM 2148 N N . PRO A 1 263 ? 15.463 8.491 -3.510 1.00 94.88 263 PRO A N 1
ATOM 2149 C CA . PRO A 1 263 ? 16.066 8.657 -4.821 1.00 94.88 263 PRO A CA 1
ATOM 2150 C C . PRO A 1 263 ? 17.451 7.997 -4.881 1.00 94.88 263 PRO A C 1
ATOM 2152 O O . PRO A 1 263 ? 18.098 7.782 -3.854 1.00 94.88 263 PRO A O 1
ATOM 2155 N N . GLY A 1 264 ? 17.935 7.715 -6.091 1.00 93.06 264 GLY A N 1
ATOM 2156 C CA . GLY A 1 264 ? 19.293 7.211 -6.307 1.00 93.06 264 GLY A CA 1
ATOM 2157 C C . GLY A 1 264 ? 19.460 5.700 -6.163 1.00 93.06 264 GLY A C 1
ATOM 2158 O O . GLY A 1 264 ? 20.581 5.217 -6.041 1.00 93.06 264 GLY A O 1
ATOM 2159 N N . TYR A 1 265 ? 18.371 4.939 -6.188 1.00 94.19 265 TYR A N 1
ATOM 2160 C CA . TYR A 1 265 ? 18.352 3.484 -6.095 1.00 94.19 265 TYR A CA 1
ATOM 2161 C C . TYR A 1 265 ? 18.789 2.823 -7.412 1.00 94.19 265 TYR A C 1
ATOM 2163 O O . TYR A 1 265 ? 18.133 2.955 -8.438 1.00 94.19 265 TYR A O 1
ATOM 2171 N N . LEU A 1 266 ? 19.898 2.089 -7.422 1.00 93.25 266 LEU A N 1
ATOM 2172 C CA . LEU A 1 266 ? 20.522 1.595 -8.659 1.00 93.25 266 LEU A CA 1
ATOM 2173 C C . LEU A 1 266 ? 19.920 0.296 -9.206 1.00 93.25 266 LEU A C 1
ATOM 2175 O O . LEU A 1 266 ? 20.187 -0.068 -10.351 1.00 93.25 266 LEU A O 1
ATOM 2179 N N . ASP A 1 267 ? 19.115 -0.413 -8.420 1.00 90.88 267 ASP A N 1
ATOM 2180 C CA . ASP A 1 267 ? 18.600 -1.715 -8.833 1.00 90.88 267 ASP A CA 1
ATOM 2181 C C . ASP A 1 267 ? 17.314 -1.610 -9.664 1.00 90.88 267 ASP A C 1
ATOM 2183 O O . ASP A 1 267 ? 16.536 -0.655 -9.569 1.00 90.88 267 ASP A O 1
ATOM 2187 N N . SER A 1 268 ? 17.089 -2.639 -10.474 1.00 89.06 268 SER A N 1
ATOM 2188 C CA . SER A 1 268 ? 15.884 -2.823 -11.275 1.00 89.06 268 SER A CA 1
ATOM 2189 C C . SER A 1 268 ? 14.710 -3.344 -10.446 1.00 89.06 268 SER A C 1
ATOM 2191 O O . SER A 1 268 ? 14.883 -3.851 -9.341 1.00 89.06 268 SER A O 1
ATOM 2193 N N . THR A 1 269 ? 13.509 -3.259 -11.012 1.00 88.62 269 THR A N 1
ATOM 2194 C CA . THR A 1 269 ? 12.312 -3.911 -10.477 1.00 88.62 269 THR A CA 1
ATOM 2195 C C . THR A 1 269 ? 11.854 -5.024 -11.419 1.00 88.62 269 THR A C 1
ATOM 2197 O O . THR A 1 269 ? 11.905 -4.868 -12.644 1.00 88.62 269 THR A O 1
ATOM 2200 N N . GLN A 1 270 ? 11.443 -6.163 -10.859 1.00 84.31 270 GLN A N 1
ATOM 2201 C CA . GLN A 1 270 ? 10.940 -7.311 -11.613 1.00 84.31 270 GLN A CA 1
ATOM 2202 C C . GLN A 1 270 ? 9.506 -7.633 -11.180 1.00 84.31 270 GLN A C 1
ATOM 2204 O O . GLN A 1 270 ? 8.599 -6.852 -11.467 1.00 84.31 270 GLN A O 1
ATOM 2209 N N . ALA A 1 271 ? 9.269 -8.771 -10.523 1.00 79.06 271 ALA A N 1
ATOM 2210 C CA . ALA A 1 271 ? 7.931 -9.122 -10.064 1.00 79.06 271 ALA A CA 1
ATOM 2211 C C . ALA A 1 271 ? 7.676 -8.560 -8.663 1.00 79.06 271 ALA A C 1
ATOM 2213 O O . ALA A 1 271 ? 8.562 -8.550 -7.809 1.00 79.06 271 ALA A O 1
ATOM 2214 N N . LEU A 1 272 ? 6.441 -8.108 -8.437 1.00 80.75 272 LEU A N 1
ATOM 2215 C CA . LEU A 1 272 ? 5.983 -7.574 -7.150 1.00 80.75 272 LEU A CA 1
ATOM 2216 C C . LEU A 1 272 ? 6.844 -6.412 -6.618 1.00 80.75 272 LEU A C 1
ATOM 2218 O O . LEU A 1 272 ? 6.980 -6.230 -5.413 1.00 80.75 272 LEU A O 1
ATOM 2222 N N . GLY A 1 273 ? 7.469 -5.643 -7.512 1.00 77.19 273 GLY A N 1
ATOM 2223 C CA . GLY A 1 273 ? 8.281 -4.486 -7.141 1.00 77.19 273 GLY A CA 1
ATOM 2224 C C . GLY A 1 273 ? 9.712 -4.813 -6.723 1.00 77.19 273 GLY A C 1
ATOM 2225 O O . GLY A 1 273 ? 10.514 -3.896 -6.561 1.00 77.19 273 GLY A O 1
ATOM 2226 N N . MET A 1 274 ? 10.067 -6.094 -6.604 1.00 84.75 274 MET A N 1
ATOM 2227 C CA . MET A 1 274 ? 11.381 -6.542 -6.148 1.00 84.75 274 MET A CA 1
ATOM 2228 C C . MET A 1 274 ? 12.215 -7.117 -7.288 1.00 84.75 274 MET A C 1
ATOM 2230 O O . MET A 1 274 ? 11.690 -7.644 -8.270 1.00 84.75 274 MET A O 1
ATOM 2234 N N . ASN A 1 275 ? 13.536 -7.067 -7.133 1.00 84.94 275 ASN A N 1
ATOM 2235 C CA . ASN A 1 275 ? 14.449 -7.888 -7.917 1.00 84.94 275 ASN A CA 1
ATOM 2236 C C . ASN A 1 275 ? 14.835 -9.124 -7.095 1.00 84.94 275 ASN A C 1
ATOM 2238 O O . ASN A 1 275 ? 15.559 -9.016 -6.107 1.00 84.94 275 ASN A O 1
ATOM 2242 N N . PHE A 1 276 ? 14.368 -10.310 -7.492 1.00 81.19 276 PHE A N 1
ATOM 2243 C CA . PHE A 1 276 ? 14.624 -11.547 -6.739 1.00 81.19 276 PHE A CA 1
ATOM 2244 C C . PHE A 1 276 ? 16.096 -11.971 -6.729 1.00 81.19 276 PHE A C 1
ATOM 2246 O O . PHE A 1 276 ? 16.496 -12.745 -5.867 1.00 81.19 276 PHE A O 1
ATOM 2253 N N . ARG A 1 277 ? 16.923 -11.465 -7.656 1.00 83.50 277 ARG A N 1
ATOM 2254 C CA . ARG A 1 277 ? 18.361 -11.770 -7.682 1.00 83.50 277 ARG A CA 1
ATOM 2255 C C . ARG A 1 277 ? 19.123 -11.059 -6.564 1.00 83.50 277 ARG A C 1
ATOM 2257 O O . ARG A 1 277 ? 20.101 -11.592 -6.052 1.00 83.50 277 ARG A O 1
ATOM 2264 N N . SER A 1 278 ? 18.706 -9.845 -6.224 1.00 80.75 278 SER A N 1
ATOM 2265 C CA . SER A 1 278 ? 19.319 -9.017 -5.181 1.00 80.75 278 SER A CA 1
ATOM 2266 C C . SER A 1 278 ? 18.508 -9.008 -3.884 1.00 80.75 278 SER A C 1
ATOM 2268 O O . SER A 1 278 ? 19.006 -8.542 -2.860 1.00 80.75 278 SER A O 1
ATOM 2270 N N . SER A 1 279 ? 17.261 -9.487 -3.917 1.00 84.62 279 SER A N 1
ATOM 2271 C CA . SER A 1 279 ? 16.272 -9.360 -2.841 1.00 84.62 279 SER A CA 1
ATOM 2272 C C . SER A 1 279 ? 16.061 -7.909 -2.386 1.00 84.62 279 SER A C 1
ATOM 2274 O O . SER A 1 279 ? 15.694 -7.662 -1.237 1.00 84.62 279 SER A O 1
ATOM 2276 N N . SER A 1 280 ? 16.293 -6.941 -3.278 1.00 85.88 280 SER A N 1
ATOM 2277 C CA . SER A 1 280 ? 16.234 -5.506 -2.989 1.00 85.88 280 SER A CA 1
ATOM 2278 C C . SER A 1 280 ? 15.004 -4.853 -3.644 1.00 85.88 280 SER A C 1
ATOM 2280 O O . SER A 1 280 ? 14.540 -5.334 -4.684 1.00 85.88 280 SER A O 1
ATOM 2282 N N . PRO A 1 281 ? 14.443 -3.772 -3.061 1.00 81.25 281 PRO A N 1
ATOM 2283 C CA . PRO A 1 281 ? 14.832 -3.139 -1.790 1.00 81.25 281 PRO A CA 1
ATOM 2284 C C . PRO A 1 281 ? 14.407 -3.951 -0.551 1.00 81.25 281 PRO A C 1
ATOM 2286 O O . PRO A 1 281 ? 14.764 -3.603 0.569 1.00 81.25 281 PRO A O 1
ATOM 2289 N N . GLY A 1 282 ? 13.691 -5.062 -0.754 1.00 86.31 282 GLY A N 1
ATOM 2290 C CA . GLY A 1 282 ? 13.258 -5.990 0.288 1.00 86.31 282 GLY A CA 1
ATOM 2291 C C . GLY A 1 282 ? 11.747 -5.954 0.497 1.00 86.31 282 GLY A C 1
ATOM 2292 O O . GLY A 1 282 ? 11.103 -4.923 0.302 1.00 86.31 282 GLY A O 1
ATOM 2293 N N . LEU A 1 283 ? 11.178 -7.081 0.938 1.00 87.62 283 LEU A N 1
ATOM 2294 C CA . LEU A 1 283 ? 9.730 -7.219 1.121 1.00 87.62 283 LEU A CA 1
ATOM 2295 C C . LEU A 1 283 ? 9.185 -6.199 2.128 1.00 87.62 283 LEU A C 1
ATOM 2297 O O . LEU A 1 283 ? 8.128 -5.626 1.906 1.00 87.62 283 LEU A O 1
ATOM 2301 N N . LYS A 1 284 ? 9.937 -5.908 3.197 1.00 89.50 284 LYS A N 1
ATOM 2302 C CA . LYS A 1 284 ? 9.560 -4.888 4.187 1.00 89.50 284 LYS A CA 1
ATOM 2303 C C . LYS A 1 284 ? 9.350 -3.523 3.529 1.00 89.50 284 LYS A C 1
ATOM 2305 O O . LYS A 1 284 ? 8.310 -2.906 3.736 1.00 89.50 284 LYS A O 1
ATOM 2310 N N . TYR A 1 285 ? 10.304 -3.079 2.707 1.00 90.19 285 TYR A N 1
ATOM 2311 C CA . TYR A 1 285 ? 10.238 -1.779 2.036 1.00 90.19 285 TYR A CA 1
ATOM 2312 C C . TYR A 1 285 ? 9.045 -1.702 1.074 1.00 90.19 285 TYR A C 1
ATOM 2314 O O . TYR A 1 285 ? 8.301 -0.725 1.086 1.00 90.19 285 TYR A O 1
ATOM 2322 N N . VAL A 1 286 ? 8.842 -2.764 0.292 1.00 91.12 286 VAL A N 1
ATOM 2323 C CA . VAL A 1 286 ? 7.740 -2.946 -0.673 1.00 91.12 286 VAL A CA 1
ATOM 2324 C C . VAL A 1 286 ? 6.369 -3.014 0.013 1.00 91.12 286 VAL A C 1
ATOM 2326 O O . VAL A 1 286 ? 5.368 -2.590 -0.562 1.00 91.12 286 VAL A O 1
ATOM 2329 N N . LEU A 1 287 ? 6.323 -3.490 1.260 1.00 92.06 287 LEU A N 1
ATOM 2330 C CA . LEU A 1 287 ? 5.135 -3.495 2.114 1.00 92.06 287 LEU A CA 1
ATOM 2331 C C . LEU A 1 287 ? 4.966 -2.206 2.938 1.00 92.06 287 LEU A C 1
ATOM 2333 O O . LEU A 1 287 ? 4.093 -2.173 3.800 1.00 92.06 287 LEU A O 1
ATOM 2337 N N . GLY A 1 288 ? 5.749 -1.151 2.686 1.00 89.75 288 GLY A N 1
ATOM 2338 C CA . GLY A 1 288 ? 5.549 0.174 3.289 1.00 89.75 288 GLY A CA 1
ATOM 2339 C C . GLY A 1 288 ? 6.407 0.493 4.521 1.00 89.75 288 GLY A C 1
ATOM 2340 O O . GLY A 1 288 ? 6.198 1.526 5.154 1.00 89.75 288 GLY A O 1
ATOM 2341 N N . TYR A 1 289 ? 7.387 -0.348 4.870 1.00 92.38 289 TYR A N 1
ATOM 2342 C CA . TYR A 1 289 ? 8.317 -0.066 5.970 1.00 92.38 289 TYR A CA 1
ATOM 2343 C C . TYR A 1 289 ? 9.229 1.128 5.658 1.00 92.38 289 TYR A C 1
ATOM 2345 O O . TYR A 1 289 ? 9.991 1.091 4.692 1.00 92.38 289 TYR A O 1
ATOM 2353 N N . GLN A 1 290 ? 9.209 2.168 6.492 1.00 91.44 290 GLN A N 1
ATOM 2354 C CA . GLN A 1 290 ? 10.116 3.306 6.339 1.00 91.44 290 GLN A CA 1
ATOM 2355 C C . GLN A 1 290 ? 11.537 2.925 6.787 1.00 91.44 290 GLN A C 1
ATOM 2357 O O . GLN A 1 290 ? 11.708 2.589 7.958 1.00 91.44 290 GLN A O 1
ATOM 2362 N N . PRO A 1 291 ? 12.548 2.988 5.898 1.00 89.44 291 PRO A N 1
ATOM 2363 C CA . PRO A 1 291 ? 13.915 2.628 6.249 1.00 89.44 291 PRO A CA 1
ATOM 2364 C C . PRO A 1 291 ? 14.507 3.629 7.238 1.00 89.44 291 PRO A C 1
ATOM 2366 O O . PRO A 1 291 ? 14.312 4.844 7.113 1.00 89.44 291 PRO A O 1
ATOM 2369 N N . ASP A 1 292 ? 15.280 3.133 8.191 1.00 89.38 292 ASP A N 1
ATOM 2370 C CA . ASP A 1 292 ? 16.077 3.988 9.056 1.00 89.38 292 ASP A CA 1
ATOM 2371 C C . ASP A 1 292 ? 17.448 4.309 8.426 1.00 89.38 292 ASP A C 1
ATOM 2373 O O . ASP A 1 292 ? 17.752 3.985 7.272 1.00 89.38 292 ASP A O 1
ATOM 2377 N N . THR A 1 293 ? 18.302 5.008 9.174 1.00 87.44 293 THR A N 1
ATOM 2378 C CA . THR A 1 293 ? 19.655 5.337 8.707 1.00 87.44 293 THR A CA 1
ATOM 2379 C C . THR A 1 293 ? 20.516 4.078 8.508 1.00 87.44 293 THR A C 1
ATOM 2381 O O . THR A 1 293 ? 21.371 4.069 7.622 1.00 87.44 293 THR A O 1
ATOM 2384 N N . ALA A 1 294 ? 20.307 3.015 9.290 1.00 88.38 294 ALA A N 1
ATOM 2385 C CA . ALA A 1 294 ? 21.053 1.766 9.165 1.00 88.38 294 ALA A CA 1
ATOM 2386 C C . ALA A 1 294 ? 20.660 1.000 7.892 1.00 88.38 294 ALA A C 1
ATOM 2388 O O . ALA A 1 294 ? 21.544 0.542 7.166 1.00 88.38 294 ALA A O 1
ATOM 2389 N N . ASP A 1 295 ? 19.370 0.944 7.556 1.00 88.88 295 ASP A N 1
ATOM 2390 C CA . ASP A 1 295 ? 18.880 0.356 6.305 1.00 88.88 295 ASP A CA 1
ATOM 2391 C C . ASP A 1 295 ? 19.448 1.077 5.080 1.00 88.88 295 ASP A C 1
ATOM 2393 O O . ASP A 1 295 ? 19.920 0.444 4.133 1.00 88.88 295 ASP A O 1
ATOM 2397 N N . ILE A 1 296 ? 19.452 2.414 5.104 1.00 88.94 296 ILE A N 1
ATOM 2398 C CA . ILE A 1 296 ? 19.999 3.233 4.013 1.00 88.94 296 ILE A CA 1
ATOM 2399 C C . ILE A 1 296 ? 21.509 3.000 3.876 1.00 88.94 296 ILE A C 1
ATOM 2401 O O . ILE A 1 296 ? 22.007 2.827 2.761 1.00 88.94 296 ILE A O 1
ATOM 2405 N N . ASN A 1 297 ? 22.239 2.926 4.992 1.00 87.69 297 ASN A N 1
ATOM 2406 C CA . ASN A 1 297 ? 23.668 2.611 4.988 1.00 87.69 297 ASN A CA 1
ATOM 2407 C C . ASN A 1 297 ? 23.947 1.202 4.443 1.00 87.69 297 ASN A C 1
ATOM 2409 O O . ASN A 1 297 ? 24.911 1.023 3.702 1.00 87.69 297 ASN A O 1
ATOM 2413 N N . ASN A 1 298 ? 23.095 0.222 4.752 1.00 88.62 298 ASN A N 1
ATOM 2414 C CA . ASN A 1 298 ? 23.187 -1.136 4.217 1.00 88.62 298 ASN A CA 1
ATOM 2415 C C . ASN A 1 298 ? 22.933 -1.170 2.697 1.00 88.62 298 ASN A C 1
ATOM 2417 O O . ASN A 1 298 ? 23.665 -1.805 1.941 1.00 88.62 298 ASN A O 1
ATOM 2421 N N . LEU A 1 299 ? 21.943 -0.423 2.198 1.00 88.56 299 LEU A N 1
ATOM 2422 C CA . LEU A 1 299 ? 21.744 -0.275 0.751 1.00 88.56 299 LEU A CA 1
ATOM 2423 C C . LEU A 1 299 ? 22.968 0.371 0.077 1.00 88.56 299 LEU A C 1
ATOM 2425 O O . LEU A 1 299 ? 23.408 -0.085 -0.981 1.00 88.56 299 LEU A O 1
ATOM 2429 N N . GLY A 1 300 ? 23.559 1.389 0.708 1.00 88.12 300 GLY A N 1
ATOM 2430 C CA . GLY A 1 300 ? 24.782 2.037 0.232 1.00 88.12 300 GLY A CA 1
ATOM 2431 C C . GLY A 1 300 ? 26.008 1.115 0.231 1.00 88.12 300 GLY A C 1
ATOM 2432 O O . GLY A 1 300 ? 26.766 1.104 -0.748 1.00 88.12 300 GLY A O 1
ATOM 2433 N N . SER A 1 301 ? 26.190 0.305 1.281 1.00 87.56 301 SER A N 1
ATOM 2434 C CA . SER A 1 301 ? 27.312 -0.637 1.401 1.00 87.56 301 SER A CA 1
ATOM 2435 C C . SER A 1 301 ? 27.234 -1.759 0.368 1.00 87.56 301 SER A C 1
ATOM 2437 O O . SER A 1 301 ? 28.247 -2.119 -0.229 1.00 87.56 301 SER A O 1
ATOM 2439 N N . ARG A 1 302 ? 26.018 -2.218 0.055 1.00 88.19 302 ARG A N 1
ATOM 2440 C CA . ARG A 1 302 ? 25.729 -3.186 -1.015 1.00 88.19 302 ARG A CA 1
ATOM 2441 C C . ARG A 1 302 ? 25.857 -2.604 -2.428 1.00 88.19 302 ARG A C 1
ATOM 2443 O O . ARG A 1 302 ? 25.664 -3.330 -3.399 1.00 88.19 302 ARG A O 1
ATOM 2450 N N . GLY A 1 303 ? 26.161 -1.310 -2.561 1.00 89.31 303 GLY A N 1
ATOM 2451 C CA . GLY A 1 303 ? 26.287 -0.639 -3.858 1.00 89.31 303 GLY A CA 1
ATOM 2452 C C . GLY A 1 303 ? 24.954 -0.446 -4.584 1.00 89.31 303 GLY A C 1
ATOM 2453 O O . GLY A 1 303 ? 24.941 -0.318 -5.803 1.00 89.31 303 GLY A O 1
ATOM 2454 N N . LEU A 1 304 ? 23.836 -0.433 -3.851 1.00 90.88 304 LEU A N 1
ATOM 2455 C CA . LEU A 1 304 ? 22.485 -0.276 -4.402 1.00 90.88 304 LEU A CA 1
ATOM 2456 C C . LEU A 1 304 ? 22.028 1.185 -4.454 1.00 90.88 304 LEU A C 1
ATOM 2458 O O . LEU A 1 304 ? 20.909 1.457 -4.880 1.00 90.88 304 LEU A O 1
ATOM 2462 N N . LEU A 1 305 ? 22.879 2.116 -4.027 1.00 92.50 305 LEU A N 1
ATOM 2463 C CA . LEU A 1 305 ? 22.639 3.552 -4.081 1.00 92.50 305 LEU A CA 1
ATOM 2464 C C . LEU A 1 305 ? 23.732 4.246 -4.899 1.00 92.50 305 LEU A C 1
ATOM 2466 O O . LEU A 1 305 ? 24.902 3.852 -4.848 1.00 92.50 305 LEU A O 1
ATOM 2470 N N . THR A 1 306 ? 23.343 5.279 -5.643 1.00 91.31 306 THR A N 1
ATOM 2471 C CA . THR A 1 306 ? 24.244 6.069 -6.484 1.00 91.31 306 THR A CA 1
ATOM 2472 C C . THR A 1 306 ? 25.345 6.739 -5.668 1.00 91.31 306 THR A C 1
ATOM 2474 O O . THR A 1 306 ? 25.135 7.203 -4.548 1.00 91.31 306 THR A O 1
ATOM 2477 N N . ARG A 1 307 ? 26.538 6.790 -6.259 1.00 87.75 307 ARG A N 1
ATOM 2478 C CA . ARG A 1 307 ? 27.717 7.489 -5.729 1.00 87.75 307 ARG A CA 1
ATOM 2479 C C . ARG A 1 307 ? 28.100 8.688 -6.589 1.00 87.75 307 ARG A C 1
ATOM 2481 O O . ARG A 1 307 ? 29.210 9.195 -6.465 1.00 87.75 307 ARG A O 1
ATOM 2488 N N . ASP A 1 308 ? 27.220 9.077 -7.504 1.00 87.56 308 ASP A N 1
ATOM 2489 C CA . ASP A 1 308 ? 27.479 10.172 -8.420 1.00 87.56 308 ASP A CA 1
ATOM 2490 C C . ASP A 1 308 ? 27.581 11.497 -7.654 1.00 87.56 308 ASP A C 1
ATOM 2492 O O . ASP A 1 308 ? 26.716 11.819 -6.839 1.00 87.56 308 ASP A O 1
ATOM 2496 N N . SER A 1 309 ? 28.634 12.271 -7.913 1.00 84.19 309 SER A N 1
ATOM 2497 C CA . SER A 1 309 ? 28.835 13.581 -7.287 1.00 84.19 309 SER A CA 1
ATOM 2498 C C . SER A 1 309 ? 27.802 14.616 -7.740 1.00 84.19 309 SER A C 1
ATOM 2500 O O . SER A 1 309 ? 27.567 15.591 -7.027 1.00 84.19 309 SER A O 1
ATOM 2502 N N . LEU A 1 310 ? 27.162 14.397 -8.892 1.00 86.56 310 LEU A N 1
ATOM 2503 C CA . LEU A 1 310 ? 26.090 15.235 -9.426 1.00 86.56 310 LEU A CA 1
ATOM 2504 C C . LEU A 1 310 ? 24.724 14.912 -8.801 1.00 86.56 310 LEU A C 1
ATOM 2506 O O . LEU A 1 310 ? 23.761 15.651 -9.015 1.00 86.56 310 LEU A O 1
ATOM 2510 N N . PHE A 1 311 ? 24.609 13.830 -8.024 1.00 88.00 311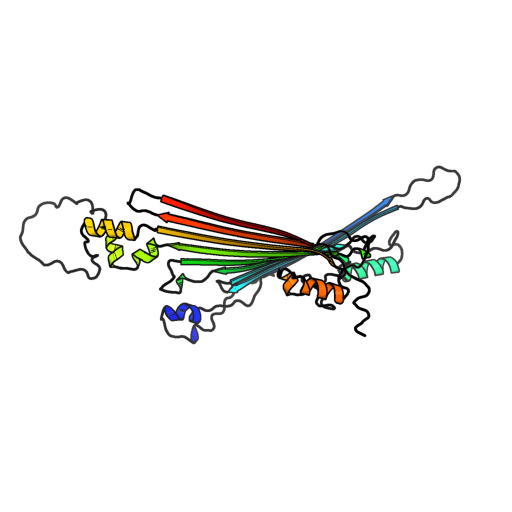 PHE A N 1
ATOM 2511 C CA . PHE A 1 311 ? 23.359 13.461 -7.372 1.00 88.00 311 PHE A CA 1
ATOM 2512 C C . PHE A 1 311 ? 23.051 14.390 -6.187 1.00 88.00 311 PHE A C 1
ATOM 2514 O O . PHE A 1 311 ? 23.748 14.404 -5.172 1.00 88.00 311 PHE A O 1
ATOM 2521 N N . ASN A 1 312 ? 21.971 15.164 -6.303 1.00 87.81 312 ASN A N 1
ATOM 2522 C CA . ASN A 1 312 ? 21.573 16.179 -5.323 1.00 87.81 312 ASN A CA 1
ATOM 2523 C C . ASN A 1 312 ? 20.164 15.967 -4.736 1.00 87.81 312 ASN A C 1
ATOM 2525 O O . ASN A 1 312 ? 19.685 16.817 -3.982 1.00 87.81 312 ASN A O 1
ATOM 2529 N N . GLN A 1 313 ? 19.496 14.856 -5.060 1.00 90.88 313 GLN A N 1
ATOM 2530 C CA . GLN A 1 313 ? 18.149 14.577 -4.562 1.00 90.88 313 GLN A CA 1
ATOM 2531 C C . GLN A 1 313 ? 18.178 14.137 -3.090 1.00 90.88 313 GLN A C 1
ATOM 2533 O O . GLN A 1 313 ? 19.067 13.410 -2.644 1.00 90.88 313 GLN A O 1
ATOM 2538 N N . LEU A 1 314 ? 17.188 14.598 -2.321 1.00 92.19 314 LEU A N 1
ATOM 2539 C CA . LEU A 1 314 ? 17.079 14.331 -0.886 1.00 92.19 314 LEU A CA 1
ATOM 2540 C C . LEU A 1 314 ? 16.149 13.149 -0.624 1.00 92.19 314 LEU A C 1
ATOM 2542 O O . LEU A 1 314 ? 15.079 13.051 -1.225 1.00 92.19 314 LEU A O 1
ATOM 2546 N N . ILE A 1 315 ? 16.519 12.315 0.344 1.00 93.81 315 ILE A N 1
ATOM 2547 C CA . ILE A 1 315 ? 15.601 11.349 0.944 1.00 93.81 315 ILE A CA 1
ATOM 2548 C C . ILE A 1 315 ? 14.562 12.135 1.733 1.00 93.81 315 ILE A C 1
ATOM 2550 O O . ILE A 1 315 ? 14.916 13.030 2.506 1.00 93.81 315 ILE A O 1
ATOM 2554 N N . GLN A 1 316 ? 13.290 11.804 1.551 1.00 95.19 316 GLN A N 1
ATOM 2555 C CA . GLN A 1 316 ? 12.194 12.450 2.267 1.00 95.19 316 GLN A CA 1
ATOM 2556 C C . GLN A 1 316 ? 11.370 11.401 2.992 1.00 95.19 316 GLN A C 1
ATOM 2558 O O . GLN A 1 316 ? 11.026 10.378 2.409 1.00 95.19 316 GLN A O 1
ATOM 2563 N N . GLN A 1 317 ? 11.049 11.656 4.253 1.00 95.62 317 GLN A N 1
ATOM 2564 C CA . GLN A 1 317 ? 10.192 10.802 5.064 1.00 95.62 317 GLN A CA 1
ATOM 2565 C C . GLN A 1 317 ? 9.069 11.655 5.623 1.00 95.62 317 GLN A C 1
ATOM 2567 O O . GLN A 1 317 ? 9.329 12.702 6.214 1.00 95.62 317 GLN A O 1
ATOM 2572 N N . ARG A 1 318 ? 7.830 11.216 5.423 1.00 95.94 318 ARG A N 1
ATOM 2573 C CA . ARG A 1 318 ? 6.646 11.862 5.988 1.00 95.94 318 ARG A CA 1
ATOM 2574 C C . ARG A 1 318 ? 5.997 10.959 7.023 1.00 95.94 318 ARG A C 1
ATOM 2576 O O . ARG A 1 318 ? 6.009 9.736 6.867 1.00 95.94 318 ARG A O 1
ATOM 2583 N N . TYR A 1 319 ? 5.425 11.575 8.041 1.00 96.75 319 TYR A N 1
ATOM 2584 C CA . TYR A 1 319 ? 4.620 10.934 9.065 1.00 96.75 319 TYR A CA 1
ATOM 2585 C C . TYR A 1 319 ? 3.459 11.867 9.402 1.00 96.75 319 TYR A C 1
ATOM 2587 O O . TYR A 1 319 ? 3.688 12.978 9.873 1.00 96.75 319 TYR A O 1
ATOM 2595 N N . ASN A 1 320 ? 2.239 11.420 9.139 1.00 97.25 320 ASN A N 1
ATOM 2596 C CA . ASN A 1 320 ? 1.001 12.091 9.505 1.00 97.25 320 ASN A CA 1
ATOM 2597 C C . ASN A 1 320 ? 0.204 11.151 10.410 1.00 97.25 320 ASN A C 1
ATOM 2599 O O . ASN A 1 320 ? 0.058 9.964 10.119 1.00 97.25 320 ASN A O 1
ATOM 2603 N N . GLN A 1 321 ? -0.306 11.687 11.507 1.00 97.56 321 GLN A N 1
ATOM 2604 C CA . GLN A 1 321 ? -1.162 10.987 12.444 1.00 97.56 321 GLN A CA 1
ATOM 2605 C C . GLN A 1 321 ? -2.393 11.842 12.708 1.00 97.56 321 GLN A C 1
ATOM 2607 O O . GLN A 1 321 ? -2.280 12.991 13.134 1.00 97.56 321 GLN A O 1
ATOM 2612 N N . LYS A 1 322 ? -3.573 11.260 12.516 1.00 97.81 322 LYS A N 1
ATOM 2613 C CA . LYS A 1 322 ? -4.857 11.892 12.801 1.00 97.81 322 LYS A CA 1
ATOM 2614 C C . LYS A 1 322 ? -5.688 11.002 13.717 1.00 97.81 322 LYS A C 1
ATOM 2616 O O . LYS A 1 322 ? -5.916 9.832 13.420 1.00 97.81 322 LYS A O 1
ATOM 2621 N N . LEU A 1 323 ? -6.154 11.571 14.822 1.00 98.00 323 LEU A N 1
ATOM 2622 C CA . LEU A 1 323 ? -7.128 10.975 15.726 1.00 98.00 323 LEU A CA 1
ATOM 2623 C C . LEU A 1 323 ? -8.375 11.856 15.729 1.00 98.00 323 LEU A C 1
ATOM 2625 O O . LEU A 1 323 ? -8.298 13.014 16.132 1.00 98.00 323 LEU A O 1
ATOM 2629 N N . SER A 1 324 ? -9.503 11.292 15.320 1.00 97.75 324 SER A N 1
ATOM 2630 C CA . SER A 1 324 ? -10.818 11.921 15.396 1.00 97.75 324 SER A CA 1
ATOM 2631 C C . SER A 1 324 ? -11.677 11.135 16.377 1.00 97.75 324 SER A C 1
ATOM 2633 O O . SER A 1 324 ? -11.905 9.937 16.201 1.00 97.75 324 SER A O 1
ATOM 2635 N N . LEU A 1 325 ? -12.139 11.804 17.423 1.00 97.81 325 LEU A N 1
ATOM 2636 C CA . LEU A 1 325 ? -13.063 11.276 18.414 1.00 97.81 325 LEU A CA 1
ATOM 2637 C C . LEU A 1 325 ? -14.390 12.015 18.265 1.00 97.81 325 LEU A C 1
ATOM 2639 O O . LEU A 1 325 ? -14.431 13.239 18.281 1.00 97.81 325 LEU A O 1
ATOM 2643 N N . THR A 1 326 ? -15.475 11.264 18.163 1.00 97.44 326 THR A N 1
ATOM 2644 C CA . THR A 1 326 ? -16.844 11.778 18.166 1.00 97.44 326 THR A CA 1
ATOM 2645 C C . THR A 1 326 ? -17.590 11.129 19.318 1.00 97.44 326 THR A C 1
ATOM 2647 O O . THR A 1 326 ? -17.470 9.924 19.531 1.00 97.44 326 THR A O 1
ATOM 2650 N N . ALA A 1 327 ? -18.330 11.911 20.090 1.00 97.50 327 ALA A N 1
ATOM 2651 C CA . ALA A 1 327 ? -19.148 11.420 21.185 1.00 97.50 327 ALA A CA 1
ATOM 2652 C C . ALA A 1 327 ? -20.514 12.097 21.139 1.00 97.50 327 ALA A C 1
ATOM 2654 O O . ALA A 1 327 ? -20.598 13.320 21.120 1.00 97.50 327 ALA A O 1
ATOM 2655 N N . GLN A 1 328 ? -21.571 11.294 21.148 1.00 96.19 328 GLN A N 1
ATOM 2656 C CA . GLN A 1 328 ? -22.946 11.764 21.237 1.00 96.19 328 GLN A CA 1
ATOM 2657 C C . GLN A 1 328 ? -23.446 11.539 22.659 1.00 96.19 328 GLN A C 1
ATOM 2659 O O . GLN A 1 328 ? -23.453 10.404 23.148 1.00 96.19 328 GLN A O 1
ATOM 2664 N N . ILE A 1 329 ? -23.870 12.613 23.314 1.00 95.25 329 ILE A N 1
ATOM 2665 C CA . ILE A 1 329 ? -24.377 12.606 24.682 1.00 95.25 329 ILE A CA 1
ATOM 2666 C C . ILE A 1 329 ? -25.815 13.118 24.668 1.00 95.25 329 ILE A C 1
ATOM 2668 O O . ILE A 1 329 ? -26.102 14.171 24.109 1.00 95.25 329 ILE A O 1
ATOM 2672 N N . GLN A 1 330 ? -26.714 12.387 25.317 1.00 93.06 330 GLN A N 1
ATOM 2673 C CA . GLN A 1 330 ? -28.117 12.736 25.491 1.00 93.06 330 GLN A CA 1
ATOM 2674 C C . GLN A 1 330 ? -28.480 12.703 26.987 1.00 93.06 330 GLN A C 1
ATOM 2676 O O . GLN A 1 330 ? -28.936 11.671 27.488 1.00 93.06 330 GLN A O 1
ATOM 2681 N N . PRO A 1 331 ? -28.239 13.798 27.739 1.00 87.94 331 PRO A N 1
ATOM 2682 C CA . PRO A 1 331 ? -28.523 13.863 29.177 1.00 87.94 331 PRO A CA 1
ATOM 2683 C C . PRO A 1 331 ? -30.021 13.825 29.503 1.00 87.94 331 PRO A C 1
ATOM 2685 O O . PRO A 1 331 ? -30.426 13.245 30.507 1.00 87.94 331 PRO A O 1
ATOM 2688 N N . ILE A 1 332 ? -30.835 14.442 28.643 1.00 85.94 332 ILE A N 1
ATOM 2689 C CA . ILE A 1 332 ? -32.302 14.459 28.694 1.00 85.94 332 ILE A CA 1
ATOM 2690 C C . ILE A 1 332 ? -32.847 14.162 27.294 1.00 85.94 332 ILE A C 1
ATOM 2692 O O . ILE A 1 332 ? -32.144 14.345 26.304 1.00 85.94 332 ILE A O 1
ATOM 2696 N N . ARG A 1 333 ? -34.096 13.694 27.196 1.00 79.62 333 ARG A N 1
ATOM 2697 C CA . ARG A 1 333 ? -34.663 13.127 25.954 1.00 79.62 333 ARG A CA 1
ATOM 2698 C C . ARG A 1 333 ? -34.634 14.083 24.759 1.00 79.62 333 ARG A C 1
ATOM 2700 O O . ARG A 1 333 ? -34.424 13.620 23.644 1.00 79.62 333 ARG A O 1
ATOM 2707 N N . ASP A 1 334 ? -34.721 15.382 25.014 1.00 86.00 334 ASP A N 1
ATOM 2708 C CA . ASP A 1 334 ? -34.796 16.406 23.969 1.00 86.00 334 ASP A CA 1
ATOM 2709 C C . ASP A 1 334 ? -33.476 17.172 23.763 1.00 86.00 334 ASP A C 1
ATOM 2711 O O . ASP A 1 334 ? -33.429 18.125 22.990 1.00 86.00 334 ASP A O 1
ATOM 2715 N N . LEU A 1 335 ? -32.388 1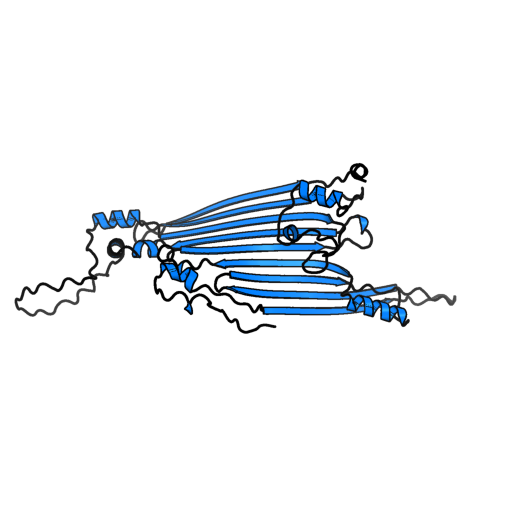6.766 24.434 1.00 91.00 335 LEU A N 1
ATOM 2716 C CA . LEU A 1 335 ? -31.074 17.404 24.318 1.00 91.00 335 LEU A CA 1
ATOM 2717 C C . LEU A 1 335 ? -30.038 16.413 23.795 1.00 91.00 335 LEU A C 1
ATOM 2719 O O . LEU A 1 335 ? -29.590 15.545 24.539 1.00 91.00 335 LEU A O 1
ATOM 2723 N N . ASN A 1 336 ? -29.610 16.603 22.549 1.00 92.56 336 ASN A N 1
ATOM 2724 C CA . ASN A 1 336 ? -28.477 15.895 21.961 1.00 92.56 336 ASN A CA 1
ATOM 2725 C C . ASN A 1 336 ? -27.272 16.834 21.882 1.00 92.56 336 ASN A C 1
ATOM 2727 O O . ASN A 1 336 ? -27.374 17.941 21.358 1.00 92.56 336 ASN A O 1
ATOM 2731 N N . ILE A 1 337 ? -26.136 16.380 22.400 1.00 95.88 337 ILE A N 1
ATOM 2732 C CA . ILE A 1 337 ? -24.860 17.089 22.383 1.00 95.88 337 ILE A CA 1
ATOM 2733 C C . ILE A 1 337 ? -23.868 16.218 21.621 1.00 95.88 337 ILE A C 1
ATOM 2735 O O . ILE A 1 337 ? -23.509 15.137 22.089 1.00 95.88 337 ILE A O 1
ATOM 2739 N N . ASP A 1 338 ? -23.405 16.706 20.475 1.00 95.94 338 ASP A N 1
ATOM 2740 C CA . ASP A 1 338 ? -22.361 16.058 19.688 1.00 95.94 338 ASP A CA 1
ATOM 2741 C C . ASP A 1 338 ? -21.020 16.750 19.947 1.00 95.94 338 ASP A C 1
ATOM 2743 O O . ASP A 1 338 ? -20.840 17.938 19.683 1.00 95.94 338 ASP A O 1
ATOM 2747 N N . ILE A 1 339 ? -20.065 15.998 20.483 1.00 96.44 339 ILE A N 1
ATOM 2748 C CA . ILE A 1 339 ? -18.709 16.457 20.770 1.00 96.44 339 ILE A CA 1
ATOM 2749 C C . ILE A 1 339 ? -17.782 15.840 19.733 1.00 96.44 339 ILE A C 1
ATOM 2751 O O . ILE A 1 339 ? -17.730 14.620 19.596 1.00 96.44 339 ILE A O 1
ATOM 2755 N N . THR A 1 340 ? -17.020 16.677 19.033 1.00 96.94 340 THR A N 1
ATOM 2756 C CA . THR A 1 340 ? -15.966 16.235 18.114 1.00 96.94 340 THR A CA 1
ATOM 2757 C C . THR A 1 340 ? -14.625 16.777 18.587 1.00 96.94 340 THR A C 1
ATOM 2759 O O . THR A 1 340 ? -14.496 17.965 18.874 1.00 96.94 340 THR A O 1
ATOM 2762 N N . LEU A 1 341 ? -13.629 15.901 18.681 1.00 97.75 341 LEU A N 1
ATOM 2763 C CA . LEU A 1 341 ? -12.256 16.228 19.032 1.00 97.75 341 LEU A CA 1
ATOM 2764 C C . LEU A 1 341 ? -11.332 15.674 17.953 1.00 97.75 341 LEU A C 1
ATOM 2766 O O . LEU A 1 341 ? -11.266 14.463 17.749 1.00 97.75 341 LEU A O 1
ATOM 2770 N N . ASP A 1 342 ? -10.576 16.562 17.320 1.00 97.44 342 ASP A N 1
ATOM 2771 C CA . ASP A 1 342 ? -9.568 16.208 16.332 1.00 97.44 342 ASP A CA 1
ATOM 2772 C C . ASP A 1 342 ? -8.171 16.536 16.855 1.00 97.44 342 ASP A C 1
ATOM 2774 O O . ASP A 1 342 ? -7.904 17.636 17.341 1.00 97.44 342 ASP A O 1
ATOM 2778 N N . LYS A 1 343 ? -7.255 15.578 16.723 1.00 97.19 343 LYS A N 1
ATOM 2779 C CA . LYS A 1 343 ? -5.826 15.766 16.963 1.00 97.19 343 LYS A CA 1
ATOM 2780 C C . LYS A 1 343 ? -5.057 15.333 15.727 1.00 97.19 343 LYS A C 1
ATOM 2782 O O . LYS A 1 343 ? -5.125 14.171 15.333 1.00 97.19 343 LYS A O 1
ATOM 2787 N N . THR A 1 344 ? -4.275 16.254 15.178 1.00 96.88 344 THR A N 1
ATOM 2788 C CA . THR A 1 344 ? -3.407 16.003 14.026 1.00 96.88 344 THR A CA 1
ATOM 2789 C C . THR A 1 344 ? -1.957 16.254 14.419 1.00 96.88 344 THR A C 1
ATOM 2791 O O . THR A 1 344 ? -1.657 17.216 15.127 1.00 96.88 344 THR A O 1
ATOM 2794 N N . PHE A 1 345 ? -1.061 15.381 13.979 1.00 97.31 345 PHE A N 1
ATOM 2795 C CA . PHE A 1 345 ? 0.379 15.540 14.099 1.00 97.31 345 PHE A CA 1
ATOM 2796 C C . PHE A 1 345 ? 1.027 15.241 12.752 1.00 97.31 345 PHE A C 1
ATOM 2798 O O . PHE A 1 345 ? 0.788 14.188 12.167 1.00 97.31 345 PHE A O 1
ATOM 2805 N N . ASP A 1 346 ? 1.876 16.155 12.298 1.00 95.56 346 ASP A N 1
ATOM 2806 C CA . ASP A 1 346 ? 2.560 16.079 11.016 1.00 95.56 346 ASP A CA 1
ATOM 2807 C C . ASP A 1 346 ? 4.055 16.299 11.205 1.00 95.56 346 ASP A C 1
ATOM 2809 O O . ASP A 1 346 ? 4.486 17.252 11.854 1.00 95.56 346 ASP A O 1
ATOM 2813 N N . ASN A 1 347 ? 4.861 15.429 10.604 1.00 95.50 347 ASN A N 1
ATOM 2814 C CA . ASN A 1 347 ? 6.307 15.556 10.584 1.00 95.50 347 ASN A CA 1
ATOM 2815 C C . ASN A 1 347 ? 6.861 15.182 9.206 1.00 95.50 347 ASN A C 1
ATOM 2817 O O . ASN A 1 347 ? 6.486 14.169 8.613 1.00 95.50 347 ASN A O 1
ATOM 2821 N N . THR A 1 348 ? 7.782 15.998 8.696 1.00 93.88 348 THR A N 1
ATOM 2822 C CA . THR A 1 348 ? 8.493 15.743 7.440 1.00 93.88 348 THR A CA 1
ATOM 2823 C C . THR A 1 348 ? 9.986 15.916 7.655 1.00 93.88 348 THR A C 1
ATOM 2825 O O . THR A 1 348 ? 10.463 17.003 7.967 1.00 93.88 348 THR A O 1
ATOM 2828 N N . ILE A 1 349 ? 10.738 14.845 7.422 1.00 92.75 349 ILE A N 1
ATOM 2829 C CA . ILE A 1 349 ? 12.191 14.814 7.559 1.00 92.75 349 ILE A CA 1
ATOM 2830 C C . ILE A 1 349 ? 12.810 14.744 6.164 1.00 92.75 349 ILE A C 1
ATOM 2832 O O . ILE A 1 349 ? 12.411 13.925 5.336 1.00 92.75 349 ILE A O 1
ATOM 2836 N N . LYS A 1 350 ? 13.817 15.584 5.905 1.00 91.94 350 LYS A N 1
ATOM 2837 C CA . LYS A 1 350 ? 14.610 15.563 4.669 1.00 91.94 350 LYS A CA 1
ATOM 2838 C C . LYS A 1 350 ? 16.071 15.293 5.008 1.00 91.94 350 LYS A C 1
ATOM 2840 O O . LYS A 1 350 ? 16.632 15.959 5.873 1.00 91.94 350 LYS A O 1
ATOM 2845 N N . LYS A 1 351 ? 16.690 14.324 4.335 1.00 87.50 351 LYS A N 1
ATOM 2846 C CA . LYS A 1 351 ? 18.091 13.931 4.549 1.00 87.50 351 LYS A CA 1
ATOM 2847 C C . LYS A 1 351 ? 18.847 13.941 3.225 1.00 87.50 351 LYS A C 1
ATOM 2849 O O . LYS A 1 351 ? 18.339 13.465 2.211 1.00 87.50 351 LYS A O 1
ATOM 2854 N N . LYS A 1 352 ? 20.077 14.458 3.234 1.00 85.44 352 LYS A N 1
ATOM 2855 C CA . LYS A 1 352 ? 20.981 14.379 2.081 1.00 85.44 352 LYS A CA 1
ATOM 2856 C C . LYS A 1 352 ? 21.709 13.039 2.095 1.00 85.44 352 LYS A C 1
ATOM 2858 O O . LYS A 1 352 ? 22.260 12.653 3.122 1.00 85.44 352 LYS A O 1
ATOM 2863 N N . LEU A 1 353 ? 21.724 12.350 0.958 1.00 77.44 353 LEU A N 1
ATOM 2864 C CA . LEU A 1 353 ? 22.518 11.141 0.784 1.00 77.44 353 LEU A CA 1
ATOM 2865 C C . LEU A 1 353 ? 23.976 11.533 0.503 1.00 77.44 353 LEU A C 1
ATOM 2867 O O . LEU A 1 353 ? 24.245 12.281 -0.434 1.00 77.44 353 LEU A O 1
ATOM 2871 N N . VAL A 1 354 ? 24.913 11.043 1.316 1.00 74.25 354 VAL A N 1
ATOM 2872 C CA . VAL A 1 354 ? 26.358 11.212 1.098 1.00 74.25 354 VAL A CA 1
ATOM 2873 C C . VAL A 1 354 ? 27.014 9.845 1.253 1.00 74.25 354 VAL A C 1
ATOM 2875 O O . VAL A 1 354 ? 27.115 9.327 2.362 1.00 74.25 354 VAL A O 1
ATOM 2878 N N . ILE A 1 355 ? 27.443 9.242 0.143 1.00 69.69 355 ILE A N 1
ATOM 2879 C CA . ILE A 1 355 ? 28.121 7.939 0.154 1.00 69.69 355 ILE A CA 1
ATOM 2880 C C . ILE A 1 355 ? 29.618 8.168 -0.013 1.00 69.69 355 ILE A C 1
ATOM 2882 O O . ILE A 1 355 ? 30.063 8.618 -1.064 1.00 69.69 355 ILE A O 1
ATOM 2886 N N . ASN A 1 356 ? 30.403 7.850 1.020 1.00 66.88 356 ASN A N 1
ATOM 2887 C CA . ASN A 1 356 ? 31.858 7.962 0.954 1.00 66.88 356 ASN A CA 1
ATOM 2888 C C . ASN A 1 356 ? 32.448 6.748 0.202 1.00 66.88 356 ASN A C 1
ATOM 2890 O O . ASN A 1 356 ? 32.319 5.620 0.690 1.00 66.88 356 ASN A O 1
ATOM 2894 N N . PRO A 1 357 ? 33.115 6.939 -0.952 1.00 59.28 357 PRO A N 1
ATOM 2895 C CA . PRO A 1 357 ? 33.661 5.841 -1.748 1.00 59.28 357 PRO A CA 1
ATOM 2896 C C . PRO A 1 357 ? 34.811 5.075 -1.065 1.00 59.28 357 PRO A C 1
ATOM 2898 O O . PRO A 1 357 ? 35.086 3.943 -1.462 1.00 59.28 357 PRO A O 1
ATOM 2901 N N . ASN A 1 358 ? 35.453 5.636 -0.031 1.00 56.53 358 ASN A N 1
ATOM 2902 C CA . ASN A 1 358 ? 36.653 5.053 0.584 1.00 56.53 358 ASN A CA 1
ATOM 2903 C C . ASN A 1 358 ? 36.373 4.066 1.734 1.00 56.53 358 ASN A C 1
ATOM 2905 O O . ASN A 1 358 ? 37.215 3.219 2.008 1.00 56.53 358 ASN A O 1
ATOM 2909 N N . LYS A 1 359 ? 35.188 4.095 2.362 1.00 51.81 359 LYS A N 1
ATOM 2910 C CA . LYS A 1 359 ? 34.865 3.239 3.528 1.00 51.81 359 LYS A CA 1
ATOM 2911 C C . LYS A 1 359 ? 34.586 1.761 3.212 1.00 51.81 359 LYS A C 1
ATOM 2913 O O . LYS A 1 359 ? 34.460 0.963 4.127 1.00 51.81 359 LYS A O 1
ATOM 2918 N N . LEU A 1 360 ? 34.461 1.379 1.940 1.00 45.19 360 LEU A N 1
ATOM 2919 C CA . LEU A 1 360 ? 34.116 0.002 1.541 1.00 45.19 360 LEU A CA 1
ATOM 2920 C C . LEU A 1 360 ? 35.321 -0.841 1.108 1.00 45.19 360 LEU A C 1
ATOM 2922 O O . LEU A 1 360 ? 35.149 -2.009 0.772 1.00 45.19 360 LEU A O 1
ATOM 2926 N N . LYS A 1 361 ? 36.530 -0.269 1.098 1.00 40.53 361 LYS A N 1
ATOM 2927 C CA . LYS A 1 361 ? 37.758 -0.999 0.746 1.00 40.53 361 LYS A CA 1
ATOM 2928 C C . LYS A 1 361 ? 38.375 -1.776 1.917 1.00 40.53 361 LYS A C 1
ATOM 2930 O O . LYS A 1 361 ? 39.281 -2.558 1.672 1.00 40.53 361 LYS A O 1
ATOM 2935 N N . GLU A 1 362 ? 37.884 -1.600 3.145 1.00 40.00 362 GLU A N 1
ATOM 2936 C CA . GLU A 1 362 ? 38.451 -2.232 4.353 1.00 40.00 362 GLU A CA 1
ATOM 2937 C C . GLU A 1 362 ? 37.865 -3.617 4.684 1.00 40.00 362 GLU A C 1
ATOM 2939 O O . GLU A 1 362 ? 38.337 -4.282 5.599 1.00 40.00 362 GLU A O 1
ATOM 2944 N N . HIS A 1 363 ? 36.880 -4.097 3.918 1.00 35.62 363 HIS A N 1
ATOM 2945 C CA . HIS A 1 363 ? 36.369 -5.466 4.030 1.00 35.62 363 HIS A CA 1
ATOM 2946 C C . HIS A 1 363 ? 36.566 -6.206 2.705 1.00 35.62 363 HIS A C 1
ATOM 2948 O O . HIS A 1 363 ? 35.650 -6.296 1.884 1.00 35.62 363 HIS A O 1
ATOM 2954 N N . LYS A 1 364 ? 37.778 -6.710 2.482 1.00 32.78 364 LYS A N 1
ATOM 2955 C CA . LYS A 1 364 ? 38.062 -7.766 1.510 1.00 32.78 364 LYS A CA 1
ATOM 2956 C C . LYS A 1 364 ? 39.012 -8.780 2.106 1.00 32.78 364 LYS A C 1
ATOM 2958 O O . LYS A 1 364 ? 39.956 -8.334 2.790 1.00 32.78 364 LYS A O 1
#

Foldseek 3Di:
DADDWDKDQPQLVVPPDPDLQCCCVNRWIFTPDKDKDKDKDWDKDKDKDFDDDPDPPPDGGDIDIDIFIKIKMKIWIWGCGDPFKIKTKIKIWIATQDFDPDDCPDPVRVVSSVVCVVVRHATQKMKMKIKIKGWPPLCSPPQRVQKTKIKMKIKIKMWGQDDPVPLLQDIKIKIKIKIKIKMKGFLVVVQVVDLQSVLLVDPPVPPPPPPDDDDDDDDPDDDPPPPSDRDNDDPPVSLVSLQVSQWGMKMKMKMKMKMKMDTFFNDGQDPLRADPVVCPPHPCVSRRNDDDPVSVVVCLLVVRGRQDPPRWDKMKMKIKIKIWMWIWGGSDPPDIDIDIDIDIDIDMDIGTDHRDPPPNPPPD

pLDDT: mean 85.88, std 15.65, range [32.78, 98.12]

Radius of gyration: 33.85 Å; chains: 1; bounding box: 108×51×101 Å

Secondary structure (DSSP, 8-state):
--PPP-EE-TTTTT-----GGGHHHHT--EE---EEEEEEEEEEEEEEE-PPP-SSS---PPPEEEEEEEEEEEEEEEEEEETTEEEEEEEEEEEE----SS---SHHHHHHHHHHHHTT-EEEEEEEEEEEEEEE-GGGSTTTTTEEEEEEEEEEEEEEPPPGGGGGG-EEEEEEEEEEEEEEEEHHHHHTTSHHHHHHH----------PPP------------TTPPP---HHHHHHHHHHT-EEEEEEEEEEEEEEEEEEE-----GGG-BTTTTBS-HHHHTTPPP-HHHHHHHHHTT-B---TT--PEEEEEEEEEEEEEEEEEEETTEEEEEEEEEEEEEEEEEE----TTTTSS--

Sequence (364 aa):
YAPQQRFIEPLKGLIKSKSPWLALVRDFNFNYKPSVSLKADVFRQFGSLRNRNVSDVKFKLPETFDKFFYFDRYYTMRWDLTRSLTLDFNAVNNARIDEPFGRLDSKEKKDSVRKNLLKGGRTTRYHHDGTLSYTLPTNKLPFLDWTTIRASYTAKYDWIAASLLARNLGNTVLNGQTRNITGEFNFDQLYTKSRFLRGVYNENPTAPEQKAATTDTATKGKKPKDPNALPEISKVPRFFMQLATSLKRVGIQYTEDMGTLLPGYLDSTQALGMNFRSSSPGLKYVLGYQPDTADINNLGSRGLLTRDSLFNQLIQQRYNQKLSLTAQIQPIRDLNIDITLDKTFDNTIKKKLVINPNKLKEHK